Protein AF-A0A844G3A0-F1 (afdb_monomer_lite)

Organism: NCBI:txid2606640

pLDDT: mean 71.19, std 20.36, range [30.69, 90.88]

Secondary structure (DSSP, 8-state):
-HHHHHHHHHHHHHHHHT-HHHHHHHHHHHHHHHHHHHHH------HHIIIIIHHHHHHHHTT-HHHH--TTS-HHHHHHHHHHHHTT--HHHHHHHHHHHHHHHHHHHHHHHHTTTS-HHHHHHHHHHHHH-HHHHHHHHTT-THHHHHHHHHHHHHHHHHHHHHHHHHHHHHHHHHHGGG----------TTSGGGTTTS--S---------------

Structure (mmCIF, N/CA/C/O backbone):
data_AF-A0A844G3A0-F1
#
_entry.id   AF-A0A844G3A0-F1
#
loop_
_atom_site.group_PDB
_atom_site.id
_atom_site.type_symbol
_atom_site.label_atom_id
_atom_site.label_alt_id
_atom_site.label_comp_id
_atom_site.label_asym_id
_atom_site.label_entity_id
_atom_site.label_seq_id
_atom_site.pdbx_PDB_ins_code
_atom_site.Cartn_x
_atom_site.Cartn_y
_atom_site.Cartn_z
_atom_site.occupancy
_atom_site.B_iso_or_equiv
_atom_site.auth_seq_id
_atom_site.auth_comp_id
_atom_site.auth_asym_id
_atom_site.auth_atom_id
_atom_site.pdbx_PDB_model_num
ATOM 1 N N . MET A 1 1 ? -31.230 -31.579 17.661 1.00 54.97 1 MET A N 1
ATOM 2 C CA . MET A 1 1 ? -30.034 -31.018 18.338 1.00 54.97 1 MET A CA 1
ATOM 3 C C . MET A 1 1 ? -29.394 -29.875 17.541 1.00 54.97 1 MET A C 1
ATOM 5 O O . MET A 1 1 ? -28.554 -29.159 18.074 1.00 54.97 1 MET A O 1
ATOM 9 N N . ASP A 1 2 ? -29.857 -29.621 16.319 1.00 57.28 2 ASP A N 1
ATOM 10 C CA . ASP A 1 2 ? -29.262 -28.670 15.372 1.00 57.28 2 ASP A CA 1
ATOM 11 C C . ASP A 1 2 ? -29.475 -27.196 15.742 1.00 57.28 2 ASP A C 1
ATOM 13 O O . ASP A 1 2 ? -28.588 -26.369 15.553 1.00 57.28 2 ASP A O 1
ATOM 17 N N . ILE A 1 3 ? -30.600 -26.862 16.381 1.00 58.69 3 ILE A N 1
ATOM 18 C CA . ILE A 1 3 ? -30.915 -25.485 16.812 1.00 58.69 3 ILE A CA 1
ATOM 19 C C . ILE A 1 3 ? -29.996 -25.030 17.964 1.00 58.69 3 ILE A C 1
ATOM 21 O O . ILE A 1 3 ? -29.606 -23.864 18.046 1.00 58.69 3 ILE A O 1
ATOM 25 N N . LEU A 1 4 ? -29.608 -25.960 18.843 1.00 52.28 4 LEU A N 1
ATOM 26 C CA . LEU A 1 4 ? -28.677 -25.696 19.944 1.00 52.28 4 LEU A CA 1
ATOM 27 C C . LEU A 1 4 ? -27.242 -25.537 19.432 1.00 52.28 4 LEU A C 1
ATOM 29 O O . LEU A 1 4 ? -26.544 -24.631 19.882 1.00 52.28 4 LEU A O 1
ATOM 33 N N . MET A 1 5 ? -26.833 -26.348 18.451 1.00 51.56 5 MET A N 1
ATOM 34 C CA . MET A 1 5 ? -25.534 -26.208 17.781 1.00 51.56 5 MET A CA 1
ATOM 35 C C . MET A 1 5 ? -25.429 -24.890 16.999 1.00 51.56 5 MET A C 1
ATOM 37 O O . MET A 1 5 ? -24.402 -24.218 17.092 1.00 51.56 5 MET A O 1
ATOM 41 N N . ALA A 1 6 ? -26.499 -24.457 16.323 1.00 56.47 6 ALA A N 1
ATOM 42 C CA . ALA A 1 6 ? -26.545 -23.163 15.638 1.00 56.47 6 ALA A CA 1
ATOM 43 C C . ALA A 1 6 ? -26.383 -21.980 16.614 1.00 56.47 6 ALA A C 1
ATOM 45 O O . ALA A 1 6 ? -25.527 -21.121 16.400 1.00 56.47 6 ALA A O 1
ATOM 46 N N . LYS A 1 7 ? -27.105 -21.971 17.748 1.00 54.00 7 LYS A N 1
ATOM 47 C CA . LYS A 1 7 ? -26.961 -20.919 18.779 1.00 54.00 7 LYS A CA 1
ATOM 48 C C . LYS A 1 7 ? -25.592 -20.914 19.468 1.00 54.00 7 LYS A C 1
ATOM 50 O O . LYS A 1 7 ? -25.076 -19.846 19.818 1.00 54.00 7 LYS A O 1
ATOM 55 N N . PHE A 1 8 ? -24.992 -22.086 19.682 1.00 53.78 8 PHE A N 1
ATOM 56 C CA . PHE A 1 8 ? -23.645 -22.186 20.257 1.00 53.78 8 PHE A CA 1
ATOM 57 C C . PHE A 1 8 ? -22.564 -21.725 19.265 1.00 53.78 8 PHE A C 1
ATOM 59 O O . PHE A 1 8 ? -21.569 -21.116 19.666 1.00 53.78 8 PHE A O 1
ATOM 66 N N . GLY A 1 9 ? -22.777 -21.970 17.968 1.00 58.12 9 GLY A N 1
ATOM 67 C CA . GLY A 1 9 ? -21.965 -21.435 16.876 1.00 58.12 9 GLY A CA 1
ATOM 68 C C . GLY A 1 9 ? -22.047 -19.911 16.779 1.00 58.12 9 GLY A C 1
ATOM 69 O O . GLY A 1 9 ? -21.010 -19.251 16.735 1.00 58.12 9 GLY A O 1
ATOM 70 N N . GLU A 1 10 ? -23.251 -19.338 16.843 1.00 57.91 10 GLU A N 1
ATOM 71 C CA . GLU A 1 10 ? -23.452 -17.883 16.803 1.00 57.91 10 GLU A CA 1
ATOM 72 C C . GLU A 1 10 ? -22.808 -17.167 17.994 1.00 57.91 10 GLU A C 1
ATOM 74 O O . GLU A 1 10 ? -22.097 -16.181 17.817 1.00 57.91 10 GLU A O 1
ATOM 79 N N . THR A 1 11 ? -22.970 -17.681 19.214 1.00 60.44 11 THR A N 1
ATOM 80 C CA . THR A 1 11 ? -22.377 -17.048 20.408 1.00 60.44 11 THR A CA 1
ATOM 81 C C . THR A 1 11 ? -20.849 -17.114 20.424 1.00 60.44 11 THR A C 1
ATOM 83 O O . THR A 1 11 ? -20.199 -16.162 20.869 1.00 60.44 11 THR A O 1
ATOM 86 N N . LYS A 1 12 ? -20.248 -18.190 19.895 1.00 60.81 12 LYS A 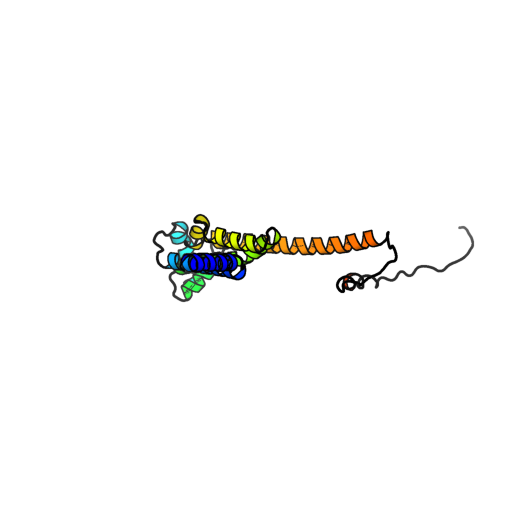N 1
ATOM 87 C CA . LYS A 1 12 ? -18.793 -18.256 19.685 1.00 60.81 12 LYS A CA 1
ATOM 88 C C . LYS A 1 12 ? -18.334 -17.323 18.564 1.00 60.81 12 LYS A C 1
ATOM 90 O O . LYS A 1 12 ? -17.334 -16.634 18.757 1.00 60.81 12 LYS A O 1
ATOM 95 N N . MET A 1 13 ? -19.058 -17.248 17.444 1.00 59.66 13 MET A N 1
ATOM 96 C CA . MET A 1 13 ? -18.732 -16.337 16.340 1.00 59.66 13 MET A CA 1
ATOM 97 C C . MET A 1 13 ? -18.797 -14.869 16.763 1.00 59.66 13 MET A C 1
ATOM 99 O O . MET A 1 13 ? -17.864 -14.120 16.486 1.00 59.66 13 MET A O 1
ATOM 103 N N . ILE A 1 14 ? -19.829 -14.459 17.502 1.00 64.62 14 ILE A N 1
ATOM 104 C CA . ILE A 1 14 ? -19.968 -13.076 17.980 1.00 64.62 14 ILE A CA 1
ATOM 105 C C . ILE A 1 14 ? -18.792 -12.701 18.894 1.00 64.62 14 ILE A C 1
ATOM 107 O O . ILE A 1 14 ? -18.195 -11.639 18.724 1.00 64.62 14 ILE A O 1
ATOM 111 N N . ARG A 1 15 ? -18.373 -13.603 19.796 1.00 62.38 15 ARG A N 1
ATOM 112 C CA . ARG A 1 15 ? -17.159 -13.401 20.612 1.00 62.38 15 ARG A CA 1
ATOM 113 C C . ARG A 1 15 ? -15.880 -13.363 19.773 1.00 62.38 15 ARG A C 1
ATOM 115 O O . ARG A 1 15 ? -14.943 -12.651 20.126 1.00 62.38 15 ARG A O 1
ATOM 122 N N . TYR A 1 16 ? -15.832 -14.099 18.664 1.00 62.88 16 TYR A N 1
ATOM 123 C CA . TYR A 1 16 ? -14.687 -14.120 17.755 1.00 62.88 16 TYR A CA 1
ATOM 124 C C . TYR A 1 16 ? -14.516 -12.776 17.030 1.00 62.88 16 TYR A C 1
ATOM 126 O O . TYR A 1 16 ? -13.415 -12.225 17.017 1.00 62.88 16 TYR A O 1
ATOM 134 N N . PHE A 1 17 ? -15.614 -12.184 16.548 1.00 63.44 17 PHE A N 1
ATOM 135 C CA . PHE A 1 17 ? -15.640 -10.826 15.983 1.00 63.44 17 PHE A CA 1
ATOM 136 C C . PHE A 1 17 ? -15.434 -9.718 17.029 1.00 63.44 17 PHE A C 1
ATOM 138 O O . PHE A 1 17 ? -15.148 -8.573 16.683 1.00 63.44 17 PHE A O 1
ATOM 145 N N . GLN A 1 18 ? -15.520 -10.052 18.317 1.00 72.00 18 GLN A N 1
ATOM 146 C CA . GLN A 1 18 ? -15.209 -9.142 19.419 1.00 72.00 18 GLN A CA 1
ATOM 147 C C . GLN A 1 18 ? -13.699 -9.037 19.699 1.00 72.00 18 GLN A C 1
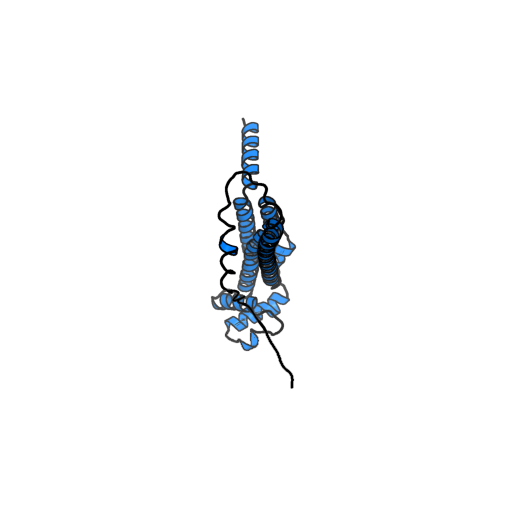ATOM 149 O O . GLN A 1 18 ? -13.239 -8.094 20.349 1.00 72.00 18 GLN A O 1
ATOM 154 N N . ASN A 1 19 ? -12.897 -9.974 19.181 1.00 79.81 19 ASN A N 1
ATOM 155 C CA . ASN A 1 19 ? -11.449 -9.942 19.325 1.00 79.81 19 ASN A CA 1
ATOM 156 C C . ASN A 1 19 ? -10.809 -8.992 18.307 1.00 79.81 19 ASN A C 1
ATOM 158 O O . ASN A 1 19 ? -10.657 -9.319 17.131 1.00 79.81 19 ASN A O 1
ATOM 162 N N . ARG A 1 20 ? -10.302 -7.850 18.791 1.00 81.81 20 ARG A N 1
ATOM 163 C CA . ARG A 1 20 ? -9.627 -6.830 17.962 1.00 81.81 20 ARG A CA 1
ATOM 164 C C . ARG A 1 20 ? -8.537 -7.391 17.041 1.00 81.81 20 ARG A C 1
ATOM 166 O O . ARG A 1 20 ? -8.405 -6.947 15.909 1.00 81.81 20 ARG A O 1
ATOM 173 N N . ARG A 1 21 ? -7.767 -8.380 17.517 1.00 82.50 21 ARG A N 1
ATOM 174 C CA . ARG A 1 21 ? -6.657 -8.987 16.760 1.00 82.50 21 ARG A CA 1
ATOM 175 C C . ARG A 1 21 ? -7.153 -9.791 15.561 1.00 82.50 21 ARG A C 1
ATOM 177 O O . ARG A 1 21 ? -6.524 -9.748 14.514 1.00 82.50 21 ARG A O 1
ATOM 184 N N . VAL A 1 22 ? -8.280 -10.487 15.714 1.00 84.25 22 VAL A N 1
ATOM 185 C CA . VAL A 1 22 ? -8.889 -11.269 14.634 1.00 84.25 22 VAL A CA 1
ATOM 186 C C . VAL A 1 22 ? -9.438 -10.328 13.571 1.00 84.25 22 VAL A C 1
ATOM 188 O O . VAL A 1 22 ? -9.139 -10.506 12.400 1.00 84.25 22 VAL A O 1
ATOM 191 N N . VAL A 1 23 ? -10.175 -9.291 13.976 1.00 85.94 23 VAL A N 1
ATOM 192 C CA . VAL A 1 23 ? -10.759 -8.315 13.042 1.00 85.94 23 VAL A CA 1
ATOM 193 C C . VAL A 1 23 ? -9.673 -7.592 12.236 1.00 85.94 23 VAL A C 1
ATOM 195 O O . VAL A 1 23 ? -9.788 -7.465 11.020 1.00 85.94 23 VAL A O 1
ATOM 198 N N . LEU A 1 24 ? -8.574 -7.195 12.887 1.00 86.19 24 LEU A N 1
ATOM 199 C CA . LEU A 1 24 ? -7.393 -6.647 12.210 1.00 86.19 24 LEU A CA 1
ATOM 200 C C . LEU A 1 24 ? -6.743 -7.653 11.253 1.00 86.19 24 LEU A C 1
ATOM 202 O O . LEU A 1 24 ? -6.393 -7.286 10.134 1.00 86.19 24 LEU A O 1
ATOM 206 N N . GLY A 1 25 ? -6.606 -8.915 11.671 1.00 86.62 25 GLY A N 1
ATOM 207 C CA . GLY A 1 25 ? -6.079 -9.982 10.821 1.00 86.62 25 GLY A CA 1
ATOM 208 C C . GLY A 1 25 ? -6.938 -10.212 9.577 1.00 86.62 25 GLY A C 1
ATOM 209 O O . GLY A 1 25 ? -6.404 -10.347 8.481 1.00 86.62 25 GLY A O 1
ATOM 210 N N . VAL A 1 26 ? -8.265 -10.170 9.724 1.00 87.81 26 VAL A N 1
ATOM 211 C CA . VAL A 1 26 ? -9.215 -10.260 8.607 1.00 87.81 26 VAL A CA 1
ATOM 212 C C . VAL A 1 26 ? -9.071 -9.059 7.672 1.00 87.81 26 VAL A C 1
ATOM 214 O O . VAL A 1 26 ? -8.971 -9.256 6.466 1.00 87.81 26 VAL A O 1
ATOM 217 N N . ALA A 1 27 ? -8.984 -7.829 8.193 1.00 88.19 27 ALA A N 1
ATOM 218 C CA . ALA A 1 27 ? -8.760 -6.639 7.364 1.00 88.19 27 ALA A CA 1
ATOM 219 C C . ALA A 1 27 ? -7.461 -6.750 6.546 1.00 88.19 27 ALA A C 1
ATOM 221 O O . ALA A 1 27 ? -7.445 -6.454 5.353 1.00 88.19 27 ALA A O 1
ATOM 222 N N . PHE A 1 28 ? -6.385 -7.229 7.171 1.00 89.88 28 PHE A N 1
ATOM 223 C CA . PHE A 1 28 ? -5.103 -7.445 6.508 1.00 89.88 28 PHE A CA 1
ATOM 224 C C . PHE A 1 28 ? -5.185 -8.538 5.432 1.00 89.88 28 PHE A C 1
ATOM 226 O O . PHE A 1 28 ? -4.708 -8.338 4.316 1.00 89.88 28 PHE A O 1
ATOM 233 N N . ALA A 1 29 ? -5.845 -9.660 5.732 1.00 90.50 29 ALA A N 1
ATOM 234 C CA . ALA A 1 29 ? -6.058 -10.747 4.780 1.00 90.50 29 ALA A CA 1
ATOM 235 C C . ALA A 1 29 ? -6.886 -10.294 3.568 1.00 90.50 29 ALA A C 1
ATOM 237 O O . ALA A 1 29 ? -6.501 -10.568 2.434 1.00 90.50 29 ALA A O 1
ATOM 238 N N . ILE A 1 30 ? -7.972 -9.542 3.786 1.00 89.88 30 ILE A N 1
ATOM 239 C CA . ILE A 1 30 ? -8.778 -8.961 2.701 1.00 89.88 30 ILE A CA 1
ATOM 240 C C . ILE A 1 30 ? -7.921 -8.009 1.861 1.00 89.88 30 ILE A C 1
ATOM 242 O O . ILE A 1 30 ? -7.990 -8.060 0.637 1.00 89.88 30 ILE A O 1
ATOM 246 N N . GLY A 1 31 ? -7.084 -7.182 2.494 1.00 87.06 31 GLY A N 1
ATOM 247 C CA . GLY A 1 31 ? -6.171 -6.279 1.793 1.00 87.06 31 GLY A CA 1
ATOM 248 C C . GLY A 1 31 ? -5.182 -7.022 0.892 1.00 87.06 31 GLY A C 1
ATOM 249 O O . GLY A 1 31 ? -5.027 -6.656 -0.271 1.00 87.06 31 GLY A O 1
ATOM 250 N N . ILE A 1 32 ? -4.571 -8.102 1.389 1.00 89.81 32 ILE A N 1
ATOM 251 C CA . ILE A 1 32 ? -3.671 -8.955 0.596 1.00 89.81 32 ILE A CA 1
ATOM 252 C C . ILE A 1 32 ? -4.414 -9.593 -0.572 1.00 89.81 32 ILE A C 1
ATOM 254 O O . ILE A 1 32 ? -3.939 -9.519 -1.702 1.00 89.81 32 ILE A O 1
ATOM 258 N N . VAL A 1 33 ? -5.572 -10.206 -0.314 1.00 90.88 33 VAL A N 1
ATOM 259 C CA . VAL A 1 33 ? -6.367 -10.865 -1.358 1.00 90.88 33 VAL A CA 1
ATOM 260 C C . VAL A 1 33 ? -6.792 -9.854 -2.418 1.00 90.88 33 VAL A C 1
ATOM 262 O O . VAL A 1 33 ? -6.676 -10.142 -3.605 1.00 90.88 33 VAL A O 1
ATOM 265 N N . ALA A 1 34 ? -7.211 -8.652 -2.017 1.00 86.31 34 ALA A N 1
ATOM 266 C CA . ALA A 1 34 ? -7.551 -7.582 -2.944 1.00 86.31 34 ALA A CA 1
ATOM 267 C C . ALA A 1 34 ? -6.348 -7.213 -3.821 1.00 86.31 34 ALA A C 1
ATOM 269 O O . ALA A 1 34 ? -6.453 -7.279 -5.041 1.00 86.31 34 ALA A O 1
ATOM 270 N N . VAL A 1 35 ? -5.190 -6.900 -3.230 1.00 86.88 35 VAL A N 1
ATOM 271 C CA . VAL A 1 35 ? -3.975 -6.562 -3.994 1.00 86.88 35 VAL A CA 1
ATOM 272 C C . VAL A 1 35 ? -3.578 -7.702 -4.934 1.00 86.88 35 VAL A C 1
ATOM 274 O O . VAL A 1 35 ? -3.280 -7.455 -6.099 1.00 86.88 35 VAL A O 1
ATOM 277 N N . PHE A 1 36 ? -3.632 -8.949 -4.469 1.00 88.00 36 PHE A N 1
ATOM 278 C CA . PHE A 1 36 ? -3.315 -10.121 -5.280 1.00 88.00 36 PHE A CA 1
ATOM 279 C C . PHE A 1 36 ? -4.262 -10.274 -6.478 1.00 88.00 36 PHE A C 1
ATOM 281 O O . PH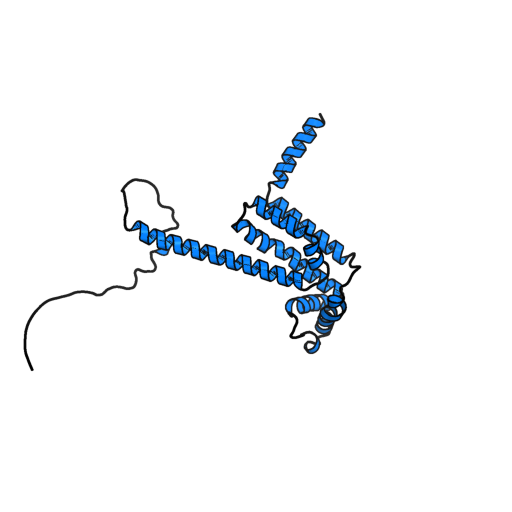E A 1 36 ? -3.805 -10.458 -7.605 1.00 88.00 36 PHE A O 1
ATOM 288 N N . LEU A 1 37 ? -5.572 -10.115 -6.269 1.00 86.56 37 LEU A N 1
ATOM 289 C CA . LEU A 1 37 ? -6.556 -10.114 -7.354 1.00 86.56 37 LEU A CA 1
ATOM 290 C C . LEU A 1 37 ? -6.305 -8.971 -8.347 1.00 86.56 37 LEU A C 1
ATOM 292 O O . LEU A 1 37 ? -6.402 -9.189 -9.551 1.00 86.56 37 LEU A O 1
ATOM 296 N N . PHE A 1 38 ? -5.926 -7.780 -7.877 1.00 83.31 38 PHE A N 1
ATOM 297 C CA . PHE A 1 38 ? -5.574 -6.656 -8.753 1.00 83.31 38 PHE A CA 1
ATOM 298 C C . PHE A 1 38 ? -4.298 -6.892 -9.560 1.00 83.31 38 PHE A C 1
ATOM 300 O O . PHE A 1 38 ? -4.200 -6.419 -10.689 1.00 83.31 38 PHE A O 1
ATOM 307 N N . VAL A 1 39 ? -3.327 -7.624 -9.015 1.00 83.06 39 VAL A N 1
ATOM 308 C CA . VAL A 1 39 ? -2.123 -8.019 -9.756 1.00 83.06 39 VAL A CA 1
ATOM 309 C C . VAL A 1 39 ? -2.464 -9.030 -10.855 1.00 83.06 39 VAL A C 1
ATOM 311 O O . VAL A 1 39 ? -1.937 -8.908 -11.958 1.00 83.06 39 VAL A O 1
ATOM 314 N N . LEU A 1 40 ? -3.360 -9.988 -10.588 1.00 83.19 40 LEU A N 1
ATOM 315 C CA . LEU A 1 40 ? -3.753 -11.019 -11.558 1.00 83.19 40 LEU A CA 1
ATOM 316 C C . LEU A 1 40 ? -4.715 -10.514 -12.645 1.00 83.19 40 LEU A C 1
ATOM 318 O O . LEU A 1 40 ? -4.570 -10.873 -13.809 1.00 83.19 40 LEU A O 1
ATOM 322 N N . PHE A 1 41 ? -5.695 -9.687 -12.277 1.00 79.69 41 PHE A N 1
ATOM 323 C CA . PHE A 1 41 ? -6.789 -9.253 -13.154 1.00 79.69 41 PHE A CA 1
ATOM 324 C C . PHE A 1 41 ? -6.661 -7.787 -13.595 1.00 79.69 41 PHE A C 1
ATOM 326 O O . PHE A 1 41 ? -7.673 -7.108 -13.774 1.00 79.69 41 PHE A O 1
ATOM 333 N N . ASN A 1 42 ? -5.439 -7.267 -13.757 1.00 67.00 42 ASN A N 1
ATOM 334 C CA . ASN A 1 42 ? -5.187 -5.857 -14.086 1.00 67.00 42 ASN A CA 1
ATOM 335 C C . ASN A 1 42 ? -5.601 -5.491 -15.533 1.00 67.00 42 ASN A C 1
ATOM 337 O O . ASN A 1 42 ? -4.768 -5.263 -16.405 1.00 67.00 42 ASN A O 1
ATOM 341 N N . TYR A 1 43 ? -6.909 -5.459 -15.801 1.00 59.00 43 TYR A N 1
ATOM 342 C CA . TYR A 1 43 ? -7.489 -5.264 -17.136 1.00 59.00 43 TYR A CA 1
ATOM 343 C C . TYR A 1 43 ? -7.676 -3.792 -17.533 1.00 59.00 43 TYR A C 1
ATOM 345 O O . TYR A 1 43 ? -7.933 -3.503 -18.698 1.00 59.00 43 TYR A O 1
ATOM 353 N N . SER A 1 44 ? -7.556 -2.847 -16.594 1.00 61.53 44 SER A N 1
ATOM 354 C CA . SER A 1 44 ? -7.802 -1.422 -16.850 1.00 61.53 44 SER A CA 1
ATOM 355 C C . SER A 1 44 ? -6.675 -0.563 -16.291 1.00 61.53 44 SER A C 1
ATOM 357 O O . SER A 1 44 ? -6.755 -0.045 -15.174 1.00 61.53 44 SER A O 1
ATOM 359 N N . VAL A 1 45 ? -5.639 -0.370 -17.103 1.00 70.25 45 VAL A N 1
ATOM 360 C CA . VAL A 1 45 ? -4.529 0.525 -16.776 1.00 70.25 45 VAL A CA 1
ATOM 361 C C . VAL A 1 45 ? -4.938 1.969 -17.042 1.00 70.25 45 VAL A C 1
ATOM 363 O O . VAL A 1 45 ? -5.410 2.318 -18.123 1.00 70.25 45 VAL A O 1
ATOM 366 N N . TYR A 1 46 ? -4.739 2.829 -16.049 1.00 78.88 46 TYR A N 1
ATOM 367 C CA . TYR A 1 46 ? -4.943 4.261 -16.216 1.00 78.88 46 TYR A CA 1
ATOM 368 C C . TYR A 1 46 ? -3.907 4.870 -17.153 1.00 78.88 46 TYR A C 1
ATOM 370 O O . TYR A 1 46 ? -2.722 4.542 -17.078 1.00 78.88 46 TYR A O 1
ATOM 378 N N . ARG A 1 47 ? -4.347 5.833 -17.970 1.00 80.19 47 ARG A N 1
ATOM 379 C CA . ARG A 1 47 ? -3.480 6.562 -18.903 1.00 80.19 47 ARG A CA 1
ATOM 380 C C . ARG A 1 47 ? -2.251 7.150 -18.207 1.00 80.19 47 ARG A C 1
ATOM 382 O O . ARG A 1 47 ? -1.153 6.997 -18.722 1.00 80.19 47 ARG A O 1
ATOM 389 N N . ASP A 1 48 ? -2.417 7.742 -17.026 1.00 81.25 48 ASP A N 1
ATOM 390 C CA . ASP A 1 48 ? -1.314 8.375 -16.285 1.00 81.25 48 ASP A CA 1
ATOM 391 C C . ASP A 1 48 ? -0.275 7.354 -15.796 1.00 81.25 48 ASP A C 1
ATOM 393 O O . ASP A 1 48 ? 0.930 7.609 -15.812 1.00 81.25 48 ASP A O 1
ATOM 397 N N . VAL A 1 49 ? -0.739 6.160 -15.422 1.00 82.25 49 VAL A N 1
ATOM 398 C CA . VAL A 1 49 ? 0.114 5.066 -14.945 1.00 82.25 49 VAL A CA 1
ATOM 399 C C . VAL A 1 49 ? 0.900 4.463 -16.105 1.00 82.25 49 VAL A C 1
ATOM 401 O O . VAL A 1 49 ? 2.108 4.278 -15.979 1.00 82.25 49 VAL A O 1
ATOM 404 N N . ALA A 1 50 ? 0.242 4.221 -17.242 1.00 81.94 50 ALA A N 1
ATOM 405 C CA . ALA A 1 50 ? 0.882 3.680 -18.439 1.00 81.94 50 ALA A CA 1
ATOM 406 C C . ALA A 1 50 ? 1.865 4.667 -19.090 1.00 81.94 50 ALA A C 1
ATOM 408 O O . ALA A 1 50 ? 2.985 4.279 -19.412 1.00 81.94 50 ALA A O 1
ATOM 409 N N . ASN A 1 51 ? 1.470 5.933 -19.272 1.00 83.19 51 ASN A N 1
ATOM 410 C CA . ASN A 1 51 ? 2.283 6.909 -20.008 1.00 83.19 51 ASN A CA 1
ATOM 411 C C . ASN A 1 51 ? 3.370 7.572 -19.169 1.00 83.19 51 ASN A C 1
ATOM 413 O O . ASN A 1 51 ? 4.380 7.983 -19.729 1.00 83.19 51 ASN A O 1
ATOM 417 N N . CYS A 1 52 ? 3.152 7.756 -17.866 1.00 84.50 52 CYS A N 1
ATOM 418 C CA . CYS A 1 52 ? 4.069 8.532 -17.039 1.00 84.50 52 CYS A CA 1
ATOM 419 C C . CYS A 1 52 ? 4.792 7.634 -16.039 1.00 84.50 52 CYS A C 1
ATOM 421 O O . CYS A 1 52 ? 5.999 7.440 -16.139 1.00 84.50 52 CYS A O 1
ATOM 423 N N . TYR A 1 53 ? 4.068 7.015 -15.107 1.00 85.50 53 TYR A N 1
ATOM 424 C CA . TYR A 1 53 ? 4.715 6.334 -13.979 1.00 85.50 53 TYR A CA 1
ATOM 425 C C . TYR A 1 53 ? 5.480 5.077 -14.399 1.00 85.50 53 TYR A C 1
ATOM 427 O O . TYR A 1 53 ? 6.593 4.854 -13.924 1.00 85.50 53 TYR A O 1
ATOM 435 N N . ALA A 1 54 ? 4.919 4.278 -15.311 1.00 85.25 54 ALA A N 1
ATOM 436 C CA . ALA A 1 54 ? 5.574 3.075 -15.820 1.00 85.25 54 ALA A CA 1
ATOM 437 C C . ALA A 1 54 ? 6.821 3.405 -16.651 1.00 85.25 54 ALA A C 1
ATOM 439 O O . ALA A 1 54 ? 7.808 2.674 -16.582 1.00 85.25 54 ALA A O 1
ATOM 440 N N . VAL A 1 55 ? 6.798 4.521 -17.387 1.00 86.94 55 VAL A N 1
ATOM 441 C CA . VAL A 1 55 ? 7.955 5.011 -18.147 1.00 86.94 55 VAL A CA 1
ATOM 442 C C . VAL A 1 55 ? 9.062 5.452 -17.193 1.00 86.94 55 VAL A C 1
ATOM 444 O O . VAL A 1 55 ? 10.187 4.991 -17.332 1.00 86.94 55 VAL A O 1
ATOM 447 N N . LEU A 1 56 ? 8.743 6.236 -16.160 1.00 86.75 56 LEU A N 1
ATOM 448 C CA . LEU A 1 56 ? 9.728 6.674 -15.162 1.00 86.75 56 LEU A CA 1
ATOM 449 C C . LEU A 1 56 ? 10.365 5.492 -14.416 1.00 86.75 56 LEU A C 1
ATOM 451 O O . LEU A 1 56 ? 11.577 5.466 -14.218 1.00 86.75 56 LEU A O 1
ATOM 455 N N . ALA A 1 57 ? 9.566 4.488 -14.042 1.00 86.62 57 ALA A N 1
ATOM 456 C CA . ALA A 1 57 ? 10.075 3.269 -13.416 1.00 86.62 57 ALA A CA 1
ATOM 457 C C . ALA A 1 57 ? 10.990 2.470 -14.365 1.00 86.62 57 ALA A C 1
ATOM 459 O O . ALA A 1 57 ? 11.983 1.891 -13.923 1.00 86.62 57 ALA A O 1
ATOM 460 N N . ARG A 1 58 ? 10.691 2.464 -15.670 1.00 87.75 58 ARG A N 1
ATOM 461 C CA . ARG A 1 58 ? 11.523 1.820 -16.694 1.00 87.75 58 ARG A CA 1
ATOM 462 C C . ARG A 1 58 ? 12.842 2.558 -16.919 1.00 87.75 58 ARG A C 1
ATOM 464 O O . ARG A 1 58 ? 13.878 1.907 -16.962 1.00 87.75 58 ARG A O 1
ATOM 471 N N . GLU A 1 59 ? 12.812 3.884 -17.023 1.00 87.62 59 GLU A N 1
ATOM 472 C CA . GLU A 1 59 ? 14.017 4.718 -17.153 1.00 87.62 59 GLU A CA 1
ATOM 473 C C . GLU A 1 59 ? 14.922 4.581 -15.922 1.00 87.62 59 GLU A C 1
ATOM 475 O O . GLU A 1 59 ? 16.142 4.490 -16.052 1.00 87.62 59 GLU A O 1
ATOM 480 N N . PHE A 1 60 ? 14.326 4.474 -14.728 1.00 88.69 60 PHE A N 1
ATOM 481 C CA . PHE A 1 60 ? 15.070 4.193 -13.502 1.00 88.69 60 PHE A CA 1
ATOM 482 C C . PHE A 1 60 ? 15.755 2.821 -13.557 1.00 88.69 60 PHE A C 1
ATOM 484 O O . PHE A 1 60 ? 16.939 2.715 -13.245 1.00 88.69 60 PHE A O 1
ATOM 491 N N . ALA A 1 61 ? 15.040 1.780 -13.995 1.00 88.06 61 ALA A N 1
ATOM 492 C CA . ALA A 1 61 ? 15.605 0.439 -14.155 1.00 88.06 61 ALA A CA 1
ATOM 493 C C . ALA A 1 61 ? 16.695 0.375 -15.243 1.00 88.06 61 ALA A C 1
ATOM 495 O O . ALA A 1 61 ? 17.621 -0.424 -15.134 1.00 88.06 61 ALA A O 1
ATOM 496 N N . ALA A 1 62 ? 16.616 1.235 -16.262 1.00 87.44 62 ALA A N 1
ATOM 497 C CA . ALA A 1 62 ? 17.633 1.384 -17.302 1.00 87.44 62 ALA A CA 1
ATOM 498 C C . ALA A 1 62 ? 18.870 2.191 -16.849 1.00 87.44 62 ALA A C 1
ATOM 500 O O . ALA A 1 62 ? 19.825 2.321 -17.611 1.00 87.44 62 ALA A O 1
ATOM 501 N N . GLY A 1 63 ? 18.867 2.747 -15.630 1.00 85.69 63 GLY A N 1
ATOM 502 C CA . GLY A 1 63 ? 19.955 3.576 -15.101 1.00 85.69 63 GLY A CA 1
ATOM 503 C C . GLY A 1 63 ? 19.980 5.012 -15.639 1.00 85.69 63 GLY A C 1
ATOM 504 O O . GLY A 1 63 ? 20.917 5.758 -15.355 1.00 85.69 63 GLY A O 1
ATOM 505 N N . ASN A 1 64 ? 18.955 5.434 -16.387 1.00 86.94 64 ASN A N 1
ATOM 506 C CA . ASN A 1 64 ? 18.834 6.791 -16.912 1.00 86.94 64 ASN A CA 1
ATOM 507 C C . ASN A 1 64 ? 18.143 7.714 -15.895 1.00 86.94 64 ASN A C 1
ATOM 509 O O . ASN A 1 64 ? 16.966 8.067 -16.012 1.00 86.94 64 ASN A O 1
ATOM 513 N N . TYR A 1 65 ? 18.890 8.125 -14.870 1.00 84.19 65 TYR A N 1
ATOM 514 C CA . TYR A 1 65 ? 18.348 8.937 -13.775 1.00 84.19 65 TYR A CA 1
ATOM 515 C C . TYR A 1 65 ? 17.853 10.322 -14.217 1.00 84.19 65 TYR A C 1
ATOM 517 O O . TYR A 1 65 ? 16.935 10.861 -13.603 1.00 84.19 65 TYR A O 1
ATOM 525 N N . ALA A 1 66 ? 18.405 10.885 -15.296 1.00 81.00 66 ALA A N 1
ATOM 526 C CA . ALA A 1 66 ? 17.980 12.183 -15.821 1.00 81.00 66 ALA A CA 1
ATOM 527 C C . ALA A 1 66 ? 16.541 12.150 -16.366 1.00 81.00 66 ALA A C 1
ATOM 529 O O . ALA A 1 66 ? 15.800 13.116 -16.198 1.00 81.00 66 ALA A O 1
ATOM 530 N N . GLY A 1 67 ? 16.135 11.031 -16.978 1.00 78.44 67 GLY A N 1
ATOM 531 C CA . GLY A 1 67 ? 14.764 10.813 -17.451 1.00 78.44 67 GLY A CA 1
ATOM 532 C C . GLY A 1 67 ? 13.820 10.258 -16.381 1.00 78.44 67 GLY A C 1
ATOM 533 O O . GLY A 1 67 ? 12.611 10.455 -16.468 1.00 78.44 67 GLY A O 1
ATOM 534 N N . ALA A 1 68 ? 14.354 9.586 -15.357 1.00 79.06 68 ALA A N 1
ATOM 535 C CA . ALA A 1 68 ? 13.566 8.937 -14.308 1.00 79.06 68 ALA A CA 1
ATOM 536 C C . ALA A 1 68 ? 12.989 9.902 -13.255 1.00 79.06 68 ALA A C 1
ATOM 538 O O . ALA A 1 68 ? 11.976 9.596 -12.617 1.00 79.06 68 ALA A O 1
ATOM 539 N N . PHE A 1 69 ? 13.627 11.058 -13.045 1.00 83.69 69 PHE A N 1
ATOM 540 C CA . PHE A 1 69 ? 13.225 12.035 -12.034 1.00 83.69 69 PHE A CA 1
ATOM 541 C C . PHE A 1 69 ? 12.536 13.245 -12.661 1.00 83.69 69 PHE A C 1
ATOM 543 O O . PHE A 1 69 ? 13.176 14.210 -13.071 1.00 83.69 69 PHE A O 1
ATOM 550 N N . HIS A 1 70 ? 11.204 13.219 -12.684 1.00 81.56 70 HIS A N 1
ATOM 551 C CA . HIS A 1 70 ? 10.411 14.366 -13.114 1.00 81.56 70 HIS A CA 1
ATOM 552 C C . HIS A 1 70 ? 10.111 15.304 -11.925 1.00 81.56 70 HIS A C 1
ATOM 554 O O . HIS A 1 70 ? 9.579 14.835 -10.916 1.00 81.56 70 HIS A O 1
ATOM 560 N N . PRO A 1 71 ? 10.367 16.625 -12.015 1.00 79.81 71 PRO A N 1
ATOM 561 C CA . PRO A 1 71 ? 10.265 17.551 -10.876 1.00 79.81 71 PRO A CA 1
ATOM 562 C C . PRO A 1 71 ? 8.841 17.731 -10.327 1.00 79.81 71 PRO A C 1
ATOM 564 O O . PRO A 1 71 ? 8.667 18.148 -9.185 1.00 79.81 71 PRO A O 1
ATOM 567 N N . SER A 1 72 ? 7.812 17.417 -11.116 1.00 79.62 72 SER A N 1
ATOM 568 C CA . SER A 1 72 ? 6.411 17.522 -10.685 1.00 79.62 72 SER A CA 1
ATOM 569 C C . SER A 1 72 ? 5.869 16.269 -9.990 1.00 79.62 72 SER A C 1
ATOM 571 O O . SER A 1 72 ? 4.714 16.272 -9.565 1.00 79.62 72 SER A O 1
ATOM 573 N N . LEU A 1 73 ? 6.649 15.184 -9.916 1.00 81.00 73 LEU A N 1
ATOM 574 C CA . LEU A 1 73 ? 6.191 13.900 -9.391 1.00 81.00 73 LEU A CA 1
ATOM 575 C C . LEU A 1 73 ? 7.028 13.464 -8.189 1.00 81.00 73 LEU A C 1
ATOM 577 O O . LEU A 1 73 ? 8.251 13.598 -8.205 1.00 81.00 73 LEU A O 1
ATOM 581 N N . PRO A 1 74 ? 6.395 12.917 -7.136 1.00 82.50 74 PRO A N 1
ATOM 582 C CA . PRO A 1 74 ? 7.127 12.468 -5.967 1.00 82.50 74 PRO A CA 1
ATOM 583 C C . PRO A 1 74 ? 7.971 11.233 -6.331 1.00 82.50 74 PRO A C 1
ATOM 585 O O . PRO A 1 74 ? 7.417 10.206 -6.737 1.00 82.50 74 PRO A O 1
ATOM 588 N N . PRO A 1 75 ? 9.303 11.299 -6.156 1.00 84.38 75 PRO A N 1
ATOM 589 C CA . PRO A 1 75 ? 10.220 10.292 -6.688 1.00 84.38 75 PRO A CA 1
ATOM 590 C C . PRO A 1 75 ? 10.135 8.950 -5.956 1.00 84.38 75 PRO A C 1
ATOM 592 O O . PRO A 1 75 ? 10.489 7.922 -6.510 1.00 84.38 75 PRO A O 1
ATOM 595 N N . LEU A 1 76 ? 9.657 8.934 -4.710 1.00 86.88 76 LEU A N 1
ATOM 596 C CA . LEU A 1 76 ? 9.709 7.751 -3.848 1.00 86.88 76 LEU A CA 1
ATOM 597 C C . LEU A 1 76 ? 8.957 6.546 -4.435 1.00 86.88 76 LEU A C 1
ATOM 599 O O . LEU A 1 76 ? 9.446 5.422 -4.381 1.00 86.88 76 LEU A O 1
ATOM 603 N N . ASN A 1 77 ? 7.777 6.764 -5.018 1.00 86.75 77 ASN A N 1
ATOM 604 C CA . ASN A 1 77 ? 6.999 5.664 -5.592 1.00 86.75 77 ASN A CA 1
ATOM 605 C C . ASN A 1 77 ? 7.620 5.130 -6.885 1.00 86.75 77 ASN A C 1
ATOM 607 O O . ASN A 1 77 ? 7.618 3.921 -7.110 1.00 86.75 77 ASN A O 1
ATOM 611 N N . THR A 1 78 ? 8.141 6.020 -7.733 1.00 85.81 78 THR A N 1
ATOM 612 C CA . THR A 1 78 ? 8.733 5.641 -9.020 1.00 85.81 78 THR A CA 1
ATOM 613 C C . THR A 1 78 ? 10.089 4.970 -8.839 1.00 85.81 78 THR A C 1
ATOM 615 O O . THR A 1 78 ? 10.377 4.023 -9.564 1.00 85.81 78 THR A O 1
ATOM 618 N N . THR A 1 79 ? 10.886 5.365 -7.841 1.00 88.88 79 THR A N 1
ATOM 619 C CA . THR A 1 79 ? 12.159 4.699 -7.523 1.00 88.88 79 THR A CA 1
ATOM 620 C C . THR A 1 79 ? 11.954 3.322 -6.910 1.00 88.88 79 THR A C 1
ATOM 622 O O . THR A 1 79 ? 12.623 2.383 -7.324 1.00 88.88 79 THR A O 1
ATOM 625 N N . LEU A 1 80 ? 11.005 3.154 -5.979 1.00 88.44 80 LEU A N 1
ATOM 626 C CA . LEU A 1 80 ? 10.675 1.831 -5.436 1.00 88.44 80 LEU A CA 1
ATOM 627 C C . LEU A 1 80 ? 10.166 0.893 -6.535 1.00 88.44 80 LEU A C 1
ATOM 629 O O . LEU A 1 80 ? 10.609 -0.249 -6.626 1.00 88.44 80 LEU A O 1
ATOM 633 N N . ALA A 1 81 ? 9.285 1.382 -7.410 1.00 87.31 81 ALA A N 1
ATOM 634 C CA . ALA A 1 81 ? 8.824 0.599 -8.550 1.00 87.31 81 ALA A CA 1
ATOM 635 C C . ALA A 1 81 ? 9.959 0.302 -9.544 1.00 87.31 81 ALA A C 1
ATOM 637 O O . ALA A 1 81 ? 10.038 -0.807 -10.062 1.00 87.31 81 ALA A O 1
ATOM 638 N N . GLY A 1 82 ? 10.861 1.258 -9.772 1.00 86.44 82 GLY A N 1
ATOM 639 C CA . GLY A 1 82 ? 12.044 1.086 -10.609 1.00 86.44 82 GLY A CA 1
ATOM 640 C C . GLY A 1 82 ? 13.043 0.070 -10.046 1.00 86.44 82 GLY A C 1
ATOM 641 O O . GLY A 1 82 ? 13.599 -0.709 -10.810 1.00 86.44 82 GLY A O 1
ATOM 642 N N . LEU A 1 83 ? 13.221 0.003 -8.722 1.00 89.25 83 LEU A N 1
ATOM 643 C CA . LEU A 1 83 ? 14.026 -1.031 -8.055 1.00 89.25 83 LEU A CA 1
ATOM 644 C C . LEU A 1 83 ? 13.427 -2.428 -8.257 1.00 89.25 83 LEU A C 1
ATOM 646 O O . LEU A 1 83 ? 14.146 -3.374 -8.570 1.00 89.25 83 LEU A O 1
ATOM 650 N N . LEU A 1 84 ? 12.103 -2.560 -8.125 1.00 88.50 84 LEU A N 1
ATOM 651 C CA . LEU A 1 84 ? 11.405 -3.816 -8.419 1.00 88.50 84 LEU A CA 1
ATOM 652 C C . LEU A 1 84 ? 11.492 -4.173 -9.911 1.00 88.50 84 LEU A C 1
ATOM 654 O O . LEU A 1 84 ? 11.617 -5.346 -10.257 1.00 88.50 84 LEU A O 1
ATOM 658 N N . ALA A 1 85 ? 11.454 -3.174 -10.793 1.00 89.12 85 ALA A N 1
ATOM 659 C CA . ALA A 1 85 ? 11.622 -3.381 -12.224 1.00 89.12 85 ALA A CA 1
ATOM 660 C C . ALA A 1 85 ? 13.055 -3.801 -12.590 1.00 89.12 85 ALA A C 1
ATOM 662 O O . ALA A 1 85 ? 13.237 -4.676 -13.434 1.00 89.12 85 ALA A O 1
ATOM 663 N N . ALA A 1 86 ? 14.069 -3.267 -11.902 1.00 87.31 86 ALA A N 1
ATOM 664 C CA . ALA A 1 86 ? 15.458 -3.708 -12.027 1.00 87.31 86 ALA A CA 1
ATOM 665 C C . ALA A 1 86 ? 15.653 -5.167 -11.568 1.00 87.31 86 ALA A C 1
ATOM 667 O O . ALA A 1 86 ? 16.510 -5.869 -12.097 1.00 87.31 86 ALA A O 1
ATOM 668 N N . ALA A 1 87 ? 14.814 -5.654 -10.647 1.00 87.69 87 ALA A N 1
ATOM 669 C CA . ALA A 1 87 ? 14.762 -7.063 -10.251 1.00 87.69 87 ALA A CA 1
ATOM 670 C C . ALA A 1 87 ? 14.053 -7.9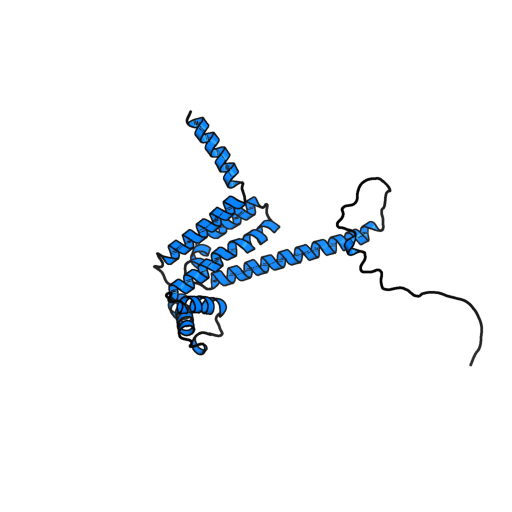79 -11.279 1.00 87.69 87 ALA A C 1
ATOM 672 O O . ALA A 1 87 ? 13.899 -9.172 -11.028 1.00 87.69 87 ALA A O 1
ATOM 673 N N . GLY A 1 88 ? 13.620 -7.446 -12.430 1.00 85.25 88 GLY A N 1
ATOM 674 C CA . GLY A 1 88 ? 13.027 -8.211 -13.534 1.00 85.25 88 GLY A CA 1
ATOM 675 C C . GLY A 1 88 ? 11.495 -8.241 -13.558 1.00 85.25 88 GLY A C 1
ATOM 676 O O . GLY A 1 88 ? 10.910 -8.939 -14.385 1.00 85.25 88 GLY A O 1
ATOM 677 N N . ILE A 1 89 ? 10.821 -7.490 -12.682 1.00 86.88 89 ILE A N 1
ATOM 678 C CA . ILE A 1 89 ? 9.355 -7.373 -12.686 1.00 86.88 89 ILE A CA 1
ATOM 679 C C . ILE A 1 89 ? 8.926 -6.350 -13.747 1.00 86.88 89 ILE A C 1
ATOM 681 O O . ILE A 1 89 ? 9.602 -5.348 -13.977 1.00 86.88 89 ILE A O 1
ATOM 685 N N . THR A 1 90 ? 7.775 -6.553 -14.396 1.00 87.81 90 THR A N 1
ATOM 686 C CA . THR A 1 90 ? 7.264 -5.535 -15.327 1.00 87.81 90 THR A CA 1
ATOM 687 C C . THR A 1 90 ? 6.989 -4.215 -14.578 1.00 87.81 90 THR A C 1
ATOM 689 O O . THR A 1 90 ? 6.457 -4.248 -13.463 1.00 87.81 90 THR A O 1
ATOM 6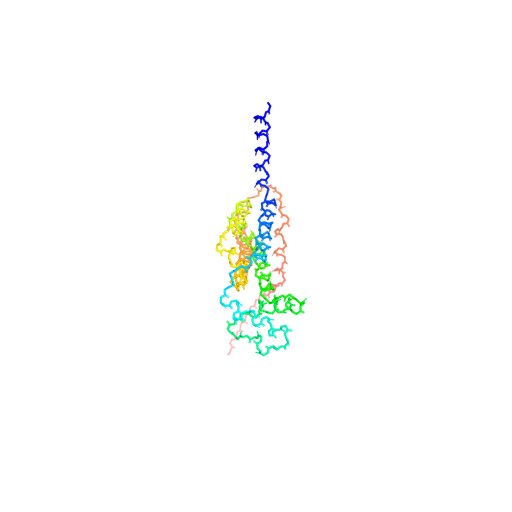92 N N . PRO A 1 91 ? 7.297 -3.036 -15.157 1.00 84.19 91 PRO A N 1
ATOM 693 C CA . PRO A 1 91 ? 7.140 -1.753 -14.460 1.00 84.19 91 PRO A CA 1
ATOM 694 C C . PRO A 1 91 ? 5.714 -1.500 -13.948 1.00 84.19 91 PRO A C 1
ATOM 696 O O . PRO A 1 91 ? 5.517 -0.941 -12.871 1.00 84.19 91 PRO A O 1
ATOM 699 N N . LEU A 1 92 ? 4.709 -1.964 -14.696 1.00 85.44 92 LEU A N 1
ATOM 700 C CA . LEU A 1 92 ? 3.298 -1.853 -14.331 1.00 85.44 92 LEU A CA 1
ATOM 701 C C . LEU A 1 92 ? 2.948 -2.701 -13.099 1.00 85.44 92 LEU A C 1
ATOM 703 O O . LEU A 1 92 ? 2.297 -2.221 -12.166 1.00 85.44 92 LEU A O 1
ATOM 707 N N . THR A 1 93 ? 3.393 -3.959 -13.074 1.00 86.62 93 THR A N 1
ATOM 708 C CA . THR A 1 93 ? 3.194 -4.838 -11.918 1.00 86.62 93 THR A CA 1
ATOM 709 C C . THR A 1 93 ? 3.965 -4.317 -10.707 1.00 86.62 93 THR A C 1
ATOM 711 O O . THR A 1 93 ? 3.415 -4.291 -9.609 1.00 86.62 93 THR A O 1
ATOM 714 N N . ALA A 1 94 ? 5.190 -3.822 -10.901 1.00 87.56 94 ALA A N 1
ATOM 715 C CA . ALA A 1 94 ? 5.993 -3.220 -9.841 1.00 87.56 94 ALA A CA 1
ATOM 716 C C . ALA A 1 94 ? 5.288 -2.013 -9.193 1.00 87.56 94 ALA A C 1
ATOM 718 O O . ALA A 1 94 ? 5.180 -1.949 -7.971 1.00 87.56 94 ALA A O 1
ATOM 719 N N . LEU A 1 95 ? 4.723 -1.100 -9.992 1.00 87.88 95 LEU A N 1
ATOM 720 C CA . LEU A 1 95 ? 3.931 0.034 -9.492 1.00 87.88 95 LEU A CA 1
ATOM 721 C C . LEU A 1 95 ? 2.692 -0.408 -8.711 1.00 87.88 95 LEU A C 1
ATOM 723 O O . LEU A 1 95 ? 2.362 0.173 -7.675 1.00 87.88 95 LEU A O 1
ATOM 727 N N . THR A 1 96 ? 2.011 -1.443 -9.200 1.00 88.75 96 THR A N 1
ATOM 728 C CA . THR A 1 96 ? 0.820 -1.997 -8.547 1.00 88.75 96 THR A CA 1
ATOM 729 C C . THR A 1 96 ? 1.176 -2.614 -7.196 1.00 88.75 96 THR A C 1
ATOM 731 O O . THR A 1 96 ? 0.497 -2.355 -6.207 1.00 88.75 96 THR A O 1
ATOM 734 N N . LEU A 1 97 ? 2.285 -3.355 -7.121 1.00 88.94 97 LEU A N 1
ATOM 735 C CA . LEU A 1 97 ? 2.788 -3.929 -5.873 1.00 88.94 97 LEU A CA 1
ATOM 736 C C . LEU A 1 97 ? 3.192 -2.851 -4.869 1.00 88.94 97 LEU A C 1
ATOM 738 O O . LEU A 1 97 ? 2.833 -2.952 -3.700 1.00 88.94 97 LEU A O 1
ATOM 742 N N . VAL A 1 98 ? 3.888 -1.801 -5.314 1.00 90.44 98 VAL A N 1
ATOM 743 C CA . VAL A 1 98 ? 4.276 -0.683 -4.442 1.00 90.44 98 VAL A CA 1
ATOM 744 C C . VAL A 1 98 ? 3.037 0.043 -3.907 1.00 90.44 98 VAL A C 1
ATOM 746 O O . VAL A 1 98 ? 2.927 0.266 -2.703 1.00 90.44 98 VAL A O 1
ATOM 749 N N . SER A 1 99 ? 2.063 0.357 -4.767 1.00 88.56 99 SER A N 1
ATOM 750 C CA . SER A 1 99 ? 0.809 1.000 -4.346 1.00 88.56 99 SER A CA 1
ATOM 751 C C . SER A 1 99 ? 0.001 0.119 -3.384 1.00 88.56 99 SER A C 1
ATOM 753 O O . SER A 1 99 ? -0.464 0.598 -2.345 1.00 88.56 99 SER A O 1
ATOM 755 N N . GLY A 1 100 ? -0.086 -1.184 -3.665 1.00 87.19 100 GLY A N 1
ATOM 756 C CA . GLY A 1 100 ? -0.725 -2.170 -2.798 1.00 87.19 100 GLY A CA 1
ATOM 757 C C . GLY A 1 100 ? -0.024 -2.324 -1.445 1.00 87.19 100 GLY A C 1
ATOM 758 O O . GLY A 1 100 ? -0.690 -2.398 -0.412 1.00 87.19 100 GLY A O 1
ATOM 759 N N . ALA A 1 101 ? 1.310 -2.289 -1.419 1.00 90.38 101 ALA A N 1
ATOM 760 C CA . ALA A 1 101 ? 2.086 -2.326 -0.183 1.00 90.38 101 ALA A CA 1
ATOM 761 C C . ALA A 1 101 ? 1.780 -1.111 0.703 1.00 90.38 101 ALA A C 1
ATOM 763 O O . ALA A 1 101 ? 1.508 -1.280 1.892 1.00 90.38 101 ALA A O 1
ATOM 764 N N . PHE A 1 102 ? 1.736 0.101 0.134 1.00 90.00 102 PHE A N 1
ATOM 765 C CA . PHE A 1 102 ? 1.345 1.306 0.876 1.00 90.00 102 PHE A CA 1
ATOM 766 C C . PHE A 1 102 ? -0.105 1.257 1.369 1.00 90.00 102 PHE A C 1
ATOM 768 O O . PHE A 1 102 ? -0.386 1.687 2.489 1.00 90.00 102 PHE A O 1
ATOM 775 N N . PHE A 1 103 ? -1.024 0.698 0.582 1.00 88.12 103 PHE A N 1
ATOM 776 C CA . PHE A 1 103 ? -2.411 0.493 1.001 1.00 88.12 103 PHE A CA 1
ATOM 777 C C . PHE A 1 103 ? -2.509 -0.422 2.233 1.00 88.12 103 PHE A C 1
ATOM 779 O O . PHE A 1 103 ? -3.148 -0.060 3.221 1.00 88.12 103 PHE A O 1
ATOM 786 N N . ILE A 1 104 ? -1.805 -1.557 2.225 1.00 89.31 104 ILE A N 1
ATOM 787 C CA . ILE A 1 104 ? -1.762 -2.488 3.362 1.00 89.31 104 ILE A CA 1
ATOM 788 C C . ILE A 1 104 ? -1.074 -1.838 4.573 1.00 89.31 104 ILE A C 1
ATOM 790 O O . ILE A 1 104 ? -1.581 -1.913 5.694 1.00 89.31 104 ILE A O 1
ATOM 794 N N . LEU A 1 105 ? 0.046 -1.144 4.354 1.00 89.19 105 LEU A N 1
ATOM 795 C CA . LEU A 1 105 ? 0.774 -0.423 5.400 1.00 89.19 105 LEU A CA 1
ATOM 796 C C . LEU A 1 105 ? -0.073 0.672 6.052 1.00 89.19 105 LEU A C 1
ATOM 798 O O . LEU A 1 105 ? 0.105 0.921 7.239 1.00 89.19 105 LEU A O 1
ATOM 802 N N . THR A 1 106 ? -1.019 1.282 5.328 1.00 88.94 106 THR A N 1
ATOM 803 C CA . THR A 1 106 ? -1.917 2.329 5.855 1.00 88.94 106 THR A CA 1
ATOM 804 C C . THR A 1 106 ? -2.846 1.815 6.955 1.00 88.94 106 THR A C 1
ATOM 806 O O . THR A 1 106 ? -3.236 2.591 7.828 1.00 88.94 106 THR A O 1
ATOM 809 N N . ILE A 1 107 ? -3.140 0.511 6.997 1.00 88.69 107 ILE A N 1
ATOM 810 C CA . ILE A 1 107 ? -3.983 -0.098 8.040 1.00 88.69 107 ILE A CA 1
ATOM 811 C C . ILE A 1 107 ? -3.390 0.145 9.439 1.00 88.69 107 ILE A C 1
ATOM 813 O O . ILE A 1 107 ? -4.131 0.407 10.387 1.00 88.69 107 ILE A O 1
ATOM 817 N N . PHE A 1 108 ? -2.060 0.112 9.571 1.00 88.19 108 PHE A N 1
ATOM 818 C CA . PHE A 1 108 ? -1.370 0.263 10.852 1.00 88.19 108 PHE A CA 1
ATOM 819 C C . PHE A 1 108 ? -1.484 1.675 11.466 1.00 88.19 108 PHE A C 1
ATOM 821 O O . PHE A 1 108 ? -2.028 1.790 12.571 1.00 88.19 108 PHE A O 1
ATOM 828 N N . PRO A 1 109 ? -1.042 2.763 10.797 1.00 87.56 109 PRO A N 1
ATOM 829 C CA . PRO A 1 109 ? -1.199 4.114 11.325 1.00 87.56 109 PRO A CA 1
ATOM 830 C C . PRO A 1 109 ? -2.678 4.505 11.444 1.00 87.56 109 PRO A C 1
ATOM 832 O O . PRO A 1 109 ? -3.035 5.232 12.370 1.00 87.56 109 PRO A O 1
ATOM 835 N N . LEU A 1 110 ? -3.556 3.979 10.579 1.00 87.75 110 LEU A N 1
ATOM 836 C CA . LEU A 1 110 ? -4.996 4.213 10.676 1.00 87.75 110 LEU A CA 1
ATOM 837 C C . LEU A 1 110 ? -5.581 3.626 11.965 1.00 87.75 110 LEU A C 1
ATOM 839 O O . LEU A 1 110 ? -6.313 4.319 12.670 1.00 87.75 110 LEU A O 1
ATOM 843 N N . TYR A 1 111 ? -5.232 2.382 12.309 1.00 86.81 111 TYR A N 1
ATOM 844 C CA . TYR A 1 111 ? -5.678 1.763 13.558 1.00 86.81 111 TYR A CA 1
ATOM 845 C C . TYR A 1 111 ? -5.188 2.549 14.781 1.00 86.81 111 TYR A C 1
ATOM 847 O O . TYR A 1 111 ? -5.976 2.841 15.682 1.00 86.81 111 TYR A O 1
ATOM 855 N N . GLY A 1 112 ? -3.909 2.944 14.790 1.00 83.81 112 GLY A N 1
ATOM 856 C CA . GLY A 1 112 ? -3.333 3.749 15.869 1.00 83.81 112 GLY A CA 1
ATOM 857 C C . GLY A 1 112 ? -4.031 5.103 16.038 1.00 83.81 112 GLY A C 1
ATOM 858 O O . GLY A 1 112 ? -4.297 5.527 17.162 1.00 83.81 112 GLY A O 1
ATOM 859 N N . PHE A 1 113 ? -4.387 5.753 14.927 1.00 86.50 113 PHE A N 1
ATOM 860 C CA . PHE A 1 113 ? -5.126 7.013 14.933 1.00 86.50 113 PHE A CA 1
ATOM 861 C C . PHE A 1 113 ? -6.570 6.835 15.436 1.00 86.50 113 PHE A C 1
ATOM 863 O O . PHE A 1 113 ? -7.011 7.573 16.318 1.00 86.50 113 PHE A O 1
ATOM 870 N N . LEU A 1 114 ? -7.301 5.824 14.952 1.00 85.75 114 LEU A N 1
ATOM 871 C CA . LEU A 1 114 ? -8.686 5.556 15.370 1.00 85.75 114 LEU A CA 1
ATOM 872 C C . LEU A 1 114 ? -8.787 5.131 16.838 1.00 85.75 114 LEU A C 1
ATOM 874 O O . LEU A 1 114 ? -9.724 5.540 17.526 1.00 85.75 114 LEU A O 1
ATOM 878 N N . GLN A 1 115 ? -7.818 4.362 17.344 1.00 84.88 115 GLN A N 1
ATOM 879 C CA . GLN A 1 115 ? -7.778 3.938 18.747 1.00 84.88 115 GLN A CA 1
ATOM 880 C C . GLN A 1 115 ? -7.703 5.132 19.715 1.00 84.88 115 GLN A C 1
ATOM 882 O O . GLN A 1 115 ? -8.010 4.993 20.900 1.00 84.88 115 GLN A O 1
ATOM 887 N N . ARG A 1 116 ? -7.316 6.321 19.233 1.00 80.25 116 ARG A N 1
ATOM 888 C CA . ARG A 1 116 ? -7.273 7.525 20.060 1.00 80.25 116 ARG A CA 1
ATOM 889 C C . ARG A 1 116 ? -8.651 8.123 20.345 1.00 80.25 116 ARG A C 1
ATOM 891 O O . ARG A 1 116 ? -8.825 8.716 21.407 1.00 80.25 116 ARG A O 1
ATOM 898 N N . PHE A 1 117 ? -9.598 7.978 19.421 1.00 83.25 117 PHE A N 1
ATOM 899 C CA . PHE A 1 117 ? -10.929 8.590 19.514 1.00 83.25 117 PHE A CA 1
ATOM 900 C C . PHE A 1 117 ? -12.040 7.578 19.798 1.00 83.25 117 PHE A C 1
ATOM 902 O O . PHE A 1 117 ? -13.059 7.940 20.380 1.00 83.25 117 PHE A O 1
ATOM 909 N N . LEU A 1 118 ? -11.856 6.319 19.396 1.00 85.50 118 LEU A N 1
ATOM 910 C CA . LEU A 1 118 ? -12.862 5.268 19.511 1.00 85.50 118 LEU A CA 1
ATOM 911 C C . LEU A 1 118 ? -12.389 4.120 20.405 1.00 85.50 118 LEU A C 1
ATOM 913 O O . LEU A 1 118 ? -11.200 3.935 20.666 1.00 85.50 118 LEU A O 1
ATOM 917 N N . SER A 1 119 ? -13.344 3.295 20.840 1.00 84.75 119 SER A N 1
ATOM 918 C CA . SER A 1 119 ? -13.038 2.026 21.494 1.00 84.75 119 SER A CA 1
ATOM 919 C C . SER A 1 119 ? -12.210 1.125 20.556 1.00 84.75 119 SER A C 1
ATOM 921 O O . SER A 1 119 ? -12.378 1.173 19.334 1.00 84.75 119 SER A O 1
ATOM 923 N N . PRO A 1 120 ? -11.325 0.263 21.088 1.00 82.38 120 PRO A N 1
ATOM 924 C CA . PRO A 1 120 ? -10.409 -0.542 20.270 1.00 82.38 120 PRO A CA 1
ATOM 925 C C . PRO A 1 120 ? -11.129 -1.499 19.307 1.00 82.38 120 PRO A C 1
ATOM 927 O O . PRO A 1 120 ? -10.577 -1.872 18.275 1.00 82.38 120 PRO A O 1
ATOM 930 N N . LEU A 1 121 ? -12.363 -1.893 19.631 1.00 82.56 121 LEU A N 1
ATOM 931 C CA . LEU A 1 121 ? -13.200 -2.718 18.765 1.00 82.56 121 LEU A CA 1
ATOM 932 C C . LEU A 1 121 ? -13.761 -1.897 17.598 1.00 82.56 121 LEU A C 1
ATOM 934 O O . LEU A 1 121 ? -13.658 -2.324 16.452 1.00 82.56 121 LEU A O 1
ATOM 938 N N . ALA A 1 122 ? -14.285 -0.698 17.867 1.00 83.50 122 ALA A N 1
ATOM 939 C CA . ALA A 1 122 ? -14.764 0.204 16.822 1.00 83.50 122 ALA A CA 1
ATOM 940 C C . ALA A 1 122 ? -13.624 0.663 15.893 1.00 83.50 122 ALA A C 1
ATOM 942 O O . ALA A 1 122 ? -13.817 0.752 14.683 1.00 83.50 122 ALA A O 1
ATOM 943 N N . ALA A 1 123 ? -12.417 0.865 16.434 1.00 86.38 123 ALA A N 1
ATOM 944 C CA . ALA A 1 123 ? -11.225 1.164 15.642 1.00 86.38 123 ALA A CA 1
ATOM 945 C C . ALA A 1 123 ? -10.877 0.033 14.655 1.00 86.38 123 ALA A C 1
ATOM 947 O O . ALA A 1 123 ? -10.597 0.301 13.489 1.00 86.38 123 ALA A O 1
ATOM 948 N N . ALA A 1 124 ? -10.953 -1.230 15.094 1.00 86.00 124 ALA A N 1
ATOM 949 C CA . ALA A 1 124 ? -10.696 -2.383 14.229 1.00 86.00 124 ALA A CA 1
ATOM 950 C C . ALA A 1 124 ? -11.732 -2.504 13.096 1.00 86.00 124 ALA A C 1
ATOM 952 O O . ALA A 1 124 ? -11.365 -2.765 11.951 1.00 86.00 124 ALA A O 1
ATOM 953 N N . TRP A 1 125 ? -13.011 -2.245 13.383 1.00 87.19 125 TRP A N 1
ATOM 954 C CA . TRP A 1 125 ? -14.054 -2.195 12.352 1.00 87.19 125 TRP A CA 1
ATOM 955 C C . TRP A 1 125 ? -13.857 -1.040 11.364 1.00 87.19 125 TRP A C 1
ATOM 957 O O . TRP A 1 125 ? -14.093 -1.219 10.172 1.00 87.19 125 TRP A O 1
ATOM 967 N N . GLY A 1 126 ? -13.350 0.110 11.817 1.00 86.44 126 GLY A N 1
ATOM 968 C CA . GLY A 1 126 ? -12.969 1.210 10.928 1.00 86.44 126 GLY A CA 1
ATOM 969 C C . GLY A 1 126 ? -11.889 0.813 9.913 1.00 86.44 126 GLY A C 1
ATOM 970 O O . GLY A 1 126 ? -11.975 1.190 8.745 1.00 86.44 126 GLY A O 1
ATOM 971 N N . CYS A 1 127 ? -10.921 -0.016 10.316 1.00 88.56 127 CYS A N 1
ATOM 972 C CA . CYS A 1 127 ? -9.920 -0.570 9.401 1.00 88.56 127 CYS A CA 1
ATOM 973 C C . CYS A 1 127 ? -10.532 -1.530 8.371 1.00 88.56 127 CYS A C 1
ATOM 975 O O . CYS A 1 127 ? -10.161 -1.474 7.202 1.00 88.56 127 CYS A O 1
ATOM 977 N N . VAL A 1 128 ? -11.486 -2.378 8.775 1.00 88.25 128 VAL A N 1
ATOM 978 C CA . VAL A 1 128 ? -12.214 -3.250 7.834 1.00 88.25 128 VAL A CA 1
ATOM 979 C C . VAL A 1 128 ? -12.967 -2.403 6.811 1.00 88.25 128 VAL A C 1
ATOM 981 O O . VAL A 1 128 ? -12.811 -2.624 5.614 1.00 88.25 128 VAL A O 1
ATOM 984 N N . LEU A 1 129 ? -13.705 -1.385 7.269 1.00 88.88 129 LEU A N 1
ATOM 985 C CA . LEU A 1 129 ? -14.447 -0.473 6.395 1.00 88.88 129 LEU A CA 1
ATOM 986 C C . LEU A 1 129 ? -13.533 0.232 5.388 1.00 88.88 129 LEU A C 1
ATOM 988 O O . LEU A 1 129 ? -13.877 0.311 4.209 1.00 88.88 129 LEU A O 1
ATOM 992 N N . TYR A 1 130 ? -12.357 0.685 5.831 1.00 89.12 130 TYR A N 1
ATOM 993 C CA . TYR A 1 130 ? -11.341 1.270 4.956 1.00 89.12 130 TYR A CA 1
ATOM 994 C C . TYR A 1 130 ? -10.894 0.296 3.861 1.00 89.12 130 TYR A C 1
ATOM 996 O O . TYR A 1 130 ? -10.866 0.669 2.689 1.00 89.12 130 TYR A O 1
ATOM 1004 N N . VAL A 1 131 ? -10.593 -0.956 4.224 1.00 88.50 131 VAL A N 1
ATOM 1005 C CA . VAL A 1 131 ? -10.132 -1.969 3.265 1.00 88.50 131 VAL A CA 1
ATOM 1006 C C . VAL A 1 131 ? -11.237 -2.373 2.293 1.00 88.50 131 VAL A C 1
ATOM 1008 O O . VAL A 1 131 ? -10.948 -2.635 1.134 1.00 88.50 131 VAL A O 1
ATOM 1011 N N . THR A 1 132 ? -12.498 -2.388 2.727 1.00 87.25 132 THR A N 1
ATOM 1012 C CA . THR A 1 132 ? -13.647 -2.730 1.871 1.00 87.25 132 THR A CA 1
ATOM 1013 C C . THR A 1 132 ? -14.156 -1.567 1.018 1.00 87.25 132 THR A C 1
ATOM 1015 O O . THR A 1 132 ? -15.014 -1.765 0.159 1.00 87.25 132 THR A O 1
ATOM 1018 N N . ALA A 1 133 ? -13.663 -0.345 1.236 1.00 87.56 133 ALA A N 1
ATOM 1019 C CA . ALA A 1 133 ? -14.145 0.823 0.516 1.00 87.56 133 ALA A CA 1
ATOM 1020 C C . ALA A 1 133 ? -13.709 0.760 -0.965 1.00 87.56 133 ALA A C 1
ATOM 1022 O O . ALA A 1 133 ? -12.512 0.844 -1.258 1.00 87.56 133 ALA A O 1
ATOM 1023 N N . PRO A 1 134 ? -14.648 0.704 -1.932 1.00 82.31 134 PRO A N 1
ATOM 1024 C CA . PRO A 1 134 ? -14.332 0.428 -3.338 1.00 82.31 134 PRO A CA 1
ATOM 1025 C C . PRO A 1 134 ? -13.428 1.494 -3.963 1.00 82.31 134 PRO A C 1
ATOM 1027 O O . PRO A 1 134 ? -12.587 1.202 -4.811 1.00 82.31 134 PRO A O 1
ATOM 1030 N N . LYS A 1 135 ? -13.558 2.745 -3.511 1.00 84.56 135 LYS A N 1
ATOM 1031 C CA . LYS A 1 135 ? -12.721 3.853 -3.981 1.00 84.56 135 LYS A CA 1
ATOM 1032 C C . LYS A 1 135 ? -11.272 3.729 -3.508 1.00 84.56 135 LYS A C 1
ATOM 1034 O O . LYS A 1 135 ? -10.365 4.068 -4.258 1.00 84.56 135 LYS A O 1
ATOM 1039 N N . VAL A 1 136 ? -11.059 3.224 -2.295 1.00 84.06 136 VAL A N 1
ATOM 1040 C CA . VAL A 1 136 ? -9.721 3.049 -1.720 1.00 84.06 136 VAL A CA 1
ATOM 1041 C C . VAL A 1 136 ? -9.040 1.825 -2.325 1.00 84.06 136 VAL A C 1
ATOM 1043 O O . VAL A 1 136 ? -7.888 1.918 -2.744 1.00 84.06 136 VAL A O 1
ATOM 1046 N N . ILE A 1 137 ? -9.784 0.724 -2.475 1.00 85.19 137 ILE A N 1
ATOM 1047 C CA . ILE A 1 137 ? -9.336 -0.479 -3.189 1.00 85.19 137 ILE A CA 1
ATOM 1048 C C . ILE A 1 137 ? -8.850 -0.114 -4.598 1.00 85.19 137 ILE A C 1
ATOM 1050 O O . ILE A 1 137 ? -7.774 -0.537 -5.015 1.00 85.19 137 ILE A O 1
ATOM 1054 N N . ARG A 1 138 ? -9.607 0.731 -5.314 1.00 83.69 138 ARG A N 1
ATOM 1055 C CA . ARG A 1 138 ? -9.228 1.215 -6.648 1.00 83.69 138 ARG A CA 1
ATOM 1056 C C . ARG A 1 138 ? -7.876 1.925 -6.639 1.00 83.69 138 ARG A C 1
ATOM 1058 O O . ARG A 1 138 ? -7.062 1.649 -7.507 1.00 83.69 138 ARG A O 1
ATOM 1065 N N . PHE A 1 139 ? -7.613 2.803 -5.672 1.00 81.56 139 PHE A N 1
ATOM 1066 C CA . PHE A 1 139 ? -6.326 3.502 -5.598 1.00 81.56 139 PHE A CA 1
ATOM 1067 C C . PHE A 1 139 ? -5.157 2.555 -5.309 1.00 81.56 139 PHE A C 1
ATOM 1069 O O . PHE A 1 139 ? -4.104 2.697 -5.933 1.00 81.56 139 PHE A O 1
ATOM 1076 N N . GLY A 1 140 ? -5.351 1.572 -4.423 1.00 77.88 140 GLY A N 1
ATOM 1077 C CA . GLY A 1 140 ? -4.335 0.562 -4.104 1.00 77.88 140 GLY A CA 1
ATOM 1078 C C . GLY A 1 140 ? -4.041 -0.395 -5.263 1.00 77.88 140 GLY A C 1
ATOM 1079 O O . GLY A 1 140 ? -2.901 -0.811 -5.441 1.00 77.88 140 GLY A O 1
ATOM 1080 N N . GLY A 1 141 ? -5.057 -0.721 -6.066 1.00 77.19 141 GLY A N 1
ATOM 1081 C CA . GLY A 1 141 ? -4.972 -1.727 -7.125 1.00 77.19 141 GLY A CA 1
ATOM 1082 C C . GLY A 1 141 ? -4.515 -1.227 -8.498 1.00 77.19 141 GLY A C 1
ATOM 1083 O O . GLY A 1 141 ? -4.121 -2.035 -9.332 1.00 77.19 141 GLY A O 1
ATOM 1084 N N . THR A 1 142 ? -4.552 0.082 -8.765 1.00 79.19 142 THR A N 1
ATOM 1085 C CA . THR A 1 142 ? -4.250 0.623 -10.107 1.00 79.19 142 THR A CA 1
ATOM 1086 C C . THR A 1 142 ? -2.874 1.278 -10.223 1.00 79.19 142 THR A C 1
ATOM 1088 O O . THR A 1 142 ? -2.615 1.951 -11.215 1.00 79.19 142 THR A O 1
ATOM 1091 N N . GLY A 1 143 ? -1.997 1.148 -9.221 1.00 75.38 143 GLY A N 1
ATOM 1092 C CA . GLY A 1 143 ? -0.644 1.722 -9.277 1.00 75.38 143 GLY A CA 1
ATOM 1093 C C . GLY A 1 143 ? -0.599 3.258 -9.214 1.00 75.38 143 GLY A C 1
ATOM 1094 O O . GLY A 1 143 ? 0.377 3.866 -9.647 1.00 75.38 143 GLY A O 1
ATOM 1095 N N . LEU A 1 144 ? -1.651 3.903 -8.693 1.00 82.69 144 LEU A N 1
ATOM 1096 C CA . LEU A 1 144 ? -1.703 5.360 -8.519 1.00 82.69 144 LEU A CA 1
ATOM 1097 C C . LEU A 1 144 ? -0.845 5.808 -7.325 1.00 82.69 144 LEU A C 1
ATOM 1099 O O . LEU A 1 144 ? -0.732 5.095 -6.322 1.00 82.69 144 LEU A O 1
ATOM 1103 N N . LEU A 1 145 ? -0.295 7.027 -7.395 1.00 81.81 145 LEU A N 1
ATOM 1104 C CA . LEU A 1 145 ? 0.481 7.625 -6.294 1.00 81.81 145 LEU A CA 1
ATOM 1105 C C . LEU A 1 145 ? -0.379 8.074 -5.108 1.00 81.81 145 LEU A C 1
ATOM 1107 O O . LEU A 1 145 ? 0.145 8.293 -4.014 1.00 81.81 145 LEU A O 1
ATOM 1111 N N . GLU A 1 146 ? -1.696 8.155 -5.293 1.00 82.81 146 GLU A N 1
ATOM 1112 C CA . GLU A 1 146 ? -2.635 8.538 -4.238 1.00 82.81 146 GLU A CA 1
ATOM 1113 C C . GLU A 1 146 ? -2.579 7.593 -3.026 1.00 82.81 146 GLU A C 1
ATOM 1115 O O . GLU A 1 146 ? -2.754 8.042 -1.895 1.00 82.81 146 GLU A O 1
ATOM 1120 N N . SER A 1 147 ? -2.260 6.306 -3.211 1.00 82.50 147 SER A N 1
ATOM 1121 C CA . SER A 1 147 ? -2.112 5.353 -2.096 1.00 82.50 147 SER A CA 1
ATOM 1122 C C . SER A 1 147 ? -0.949 5.712 -1.173 1.00 82.50 147 SER A C 1
ATOM 1124 O O . SER A 1 147 ? -1.106 5.713 0.047 1.00 82.50 147 SER A O 1
ATOM 1126 N N . ALA A 1 148 ? 0.200 6.090 -1.743 1.00 84.62 148 ALA A N 1
ATOM 1127 C CA . ALA A 1 148 ? 1.353 6.534 -0.964 1.00 84.62 148 ALA A CA 1
ATOM 1128 C C . ALA A 1 148 ? 1.068 7.876 -0.279 1.00 84.62 148 ALA A C 1
ATOM 1130 O O . ALA A 1 148 ? 1.365 8.048 0.902 1.00 84.62 148 ALA A O 1
ATOM 1131 N N . ARG A 1 149 ? 0.412 8.810 -0.979 1.00 85.88 149 ARG A N 1
ATOM 1132 C CA . ARG A 1 149 ? -0.031 10.080 -0.390 1.00 85.88 149 ARG A CA 1
ATOM 1133 C C . ARG A 1 149 ? -0.930 9.850 0.826 1.00 85.88 149 ARG A C 1
ATOM 1135 O O . ARG A 1 149 ? -0.690 10.438 1.878 1.00 85.88 149 ARG A O 1
ATOM 1142 N N . ASN A 1 150 ? -1.930 8.980 0.700 1.00 86.38 150 ASN A N 1
ATOM 1143 C CA . ASN A 1 150 ? -2.835 8.641 1.795 1.00 86.38 150 ASN A CA 1
ATOM 1144 C C . ASN A 1 150 ? -2.080 8.023 2.976 1.00 86.38 150 ASN A C 1
ATOM 1146 O O . ASN A 1 150 ? -2.305 8.434 4.113 1.00 86.38 150 ASN A O 1
ATOM 1150 N N . PHE A 1 151 ? -1.137 7.113 2.716 1.00 87.81 151 PHE A N 1
ATOM 1151 C CA . PHE A 1 151 ? -0.278 6.541 3.752 1.00 87.81 151 PHE A CA 1
ATOM 1152 C C . PHE A 1 151 ? 0.491 7.618 4.533 1.00 87.81 151 PHE A C 1
ATOM 1154 O O . PHE A 1 151 ? 0.465 7.626 5.768 1.00 87.81 151 PHE A O 1
ATOM 1161 N N . PHE A 1 152 ? 1.146 8.552 3.836 1.00 88.50 152 PHE A N 1
ATOM 1162 C CA . PHE A 1 152 ? 1.923 9.614 4.480 1.00 88.50 152 PHE A CA 1
ATOM 1163 C C . PHE A 1 152 ? 1.042 10.597 5.252 1.00 88.50 152 PHE A C 1
ATOM 1165 O O . PHE A 1 152 ? 1.404 10.986 6.360 1.00 88.50 152 PHE A O 1
ATOM 1172 N N . ILE A 1 153 ? -0.132 10.955 4.723 1.00 88.94 153 ILE A N 1
ATOM 1173 C CA . ILE A 1 153 ? -1.085 11.829 5.421 1.00 88.94 153 ILE A CA 1
ATOM 1174 C C . ILE A 1 153 ? -1.587 11.160 6.705 1.00 88.94 153 ILE A C 1
ATOM 1176 O O . ILE A 1 153 ? -1.547 11.772 7.771 1.00 88.94 153 ILE A O 1
ATOM 1180 N N . VAL A 1 154 ? -2.022 9.898 6.634 1.00 88.12 154 VAL A N 1
ATOM 1181 C CA . VAL A 1 154 ? -2.532 9.167 7.807 1.00 88.12 154 VAL A CA 1
ATOM 1182 C C . VAL A 1 154 ? -1.425 8.963 8.843 1.00 88.12 154 VAL A C 1
ATOM 1184 O O . VAL A 1 154 ? -1.656 9.153 10.036 1.00 88.12 154 VAL A O 1
ATOM 1187 N N . SER A 1 155 ? -0.204 8.657 8.402 1.00 86.19 155 SER A N 1
ATOM 1188 C CA . SER A 1 155 ? 0.959 8.552 9.289 1.00 86.19 155 SER A CA 1
ATOM 1189 C C . SER A 1 155 ? 1.293 9.888 9.958 1.00 86.19 155 SER A C 1
ATOM 1191 O O . SER A 1 155 ? 1.528 9.926 11.164 1.00 86.19 155 SER A O 1
ATOM 1193 N N . ALA A 1 156 ? 1.255 11.001 9.219 1.00 87.62 156 ALA A N 1
ATOM 1194 C CA . ALA A 1 156 ? 1.475 12.334 9.776 1.00 87.62 156 ALA A CA 1
ATOM 1195 C C . ALA A 1 156 ? 0.412 12.697 10.825 1.00 87.62 156 ALA A C 1
ATOM 1197 O O . ALA A 1 156 ? 0.755 13.195 11.897 1.00 87.62 156 ALA A O 1
ATOM 1198 N N . LEU A 1 157 ? -0.864 12.390 10.563 1.00 87.44 157 LEU A N 1
ATOM 1199 C CA . LEU A 1 157 ? -1.952 12.576 11.529 1.00 87.44 157 LEU A CA 1
ATOM 1200 C C . LEU A 1 157 ? -1.755 11.717 12.781 1.00 87.44 157 LEU A C 1
ATOM 1202 O O . LEU A 1 157 ? -1.952 12.202 13.897 1.00 87.44 157 LEU A O 1
ATOM 1206 N N . TYR A 1 158 ? -1.317 10.468 12.611 1.00 86.56 158 TYR A N 1
ATOM 1207 C CA . TYR A 1 158 ? -0.982 9.589 13.724 1.00 86.56 158 TYR A CA 1
ATOM 1208 C C . TYR A 1 158 ? 0.126 10.196 14.598 1.00 86.56 158 TYR A C 1
ATOM 1210 O O . TYR A 1 158 ? -0.100 10.411 15.791 1.00 86.56 158 TYR A O 1
ATOM 1218 N N . PHE A 1 159 ? 1.270 10.578 14.018 1.00 85.94 159 PHE A N 1
ATOM 1219 C CA . PHE A 1 159 ? 2.371 11.202 14.764 1.00 85.94 159 PHE A CA 1
ATOM 1220 C C . PHE A 1 159 ? 1.970 12.527 15.419 1.00 85.94 159 PHE A C 1
ATOM 1222 O O . PHE A 1 159 ? 2.326 12.775 16.572 1.00 85.94 159 PHE A O 1
ATOM 1229 N N . PHE A 1 160 ? 1.188 13.359 14.730 1.00 85.62 160 PHE A N 1
ATOM 1230 C CA . PHE A 1 160 ? 0.689 14.614 15.285 1.00 85.62 160 PHE A CA 1
ATOM 1231 C C . PHE A 1 160 ? -0.214 14.373 16.503 1.00 85.62 160 PHE A C 1
ATOM 1233 O O . PHE A 1 160 ? -0.050 15.008 17.546 1.00 85.62 160 PHE A O 1
ATOM 1240 N N . SER A 1 161 ? -1.133 13.408 16.407 1.00 80.19 161 SER A N 1
ATOM 1241 C CA . SER A 1 161 ? -2.032 13.043 17.507 1.00 80.19 161 SER A CA 1
ATOM 1242 C C . SER A 1 161 ? -1.297 12.408 18.698 1.00 80.19 161 SER A C 1
ATOM 1244 O O . SER A 1 161 ? -1.646 12.664 19.859 1.00 80.19 161 SER A O 1
ATOM 1246 N N . ALA A 1 162 ? -0.240 11.636 18.429 1.00 77.56 162 ALA A N 1
ATOM 1247 C CA . ALA A 1 162 ? 0.632 11.070 19.450 1.00 77.56 162 ALA A CA 1
ATOM 1248 C C . ALA A 1 162 ? 1.394 12.182 20.190 1.00 77.56 162 ALA A C 1
ATOM 1250 O O . ALA A 1 162 ? 1.316 12.279 21.416 1.00 77.56 162 ALA A O 1
ATOM 1251 N N . ALA A 1 163 ? 2.017 13.104 19.452 1.00 75.75 163 ALA A N 1
ATOM 1252 C CA . ALA A 1 163 ? 2.734 14.242 20.026 1.00 75.75 163 ALA A CA 1
ATOM 1253 C C . ALA A 1 163 ? 1.817 15.177 20.841 1.00 75.75 163 ALA A C 1
ATOM 1255 O O . ALA A 1 163 ? 2.208 15.680 21.898 1.00 75.75 163 ALA A O 1
ATOM 1256 N N . ALA A 1 164 ? 0.577 15.400 20.391 1.00 71.69 164 ALA A N 1
ATOM 1257 C CA . ALA A 1 164 ? -0.401 16.213 21.117 1.00 71.69 164 ALA A CA 1
ATOM 1258 C C . ALA A 1 164 ? -0.781 15.597 22.478 1.00 71.69 164 ALA A C 1
ATOM 1260 O O . ALA A 1 164 ? -0.988 16.310 23.464 1.00 71.69 164 ALA A O 1
ATOM 1261 N N . THR A 1 165 ? -0.824 14.266 22.555 1.00 63.59 165 THR A N 1
ATOM 1262 C CA . THR A 1 165 ? -1.144 13.531 23.784 1.00 63.59 165 THR A CA 1
ATOM 1263 C C . THR A 1 165 ? -0.056 13.678 24.844 1.00 63.59 165 THR A C 1
ATOM 1265 O O . THR A 1 165 ? -0.368 13.928 26.011 1.00 63.59 165 THR A O 1
ATOM 1268 N N . GLU A 1 166 ? 1.214 13.592 24.447 1.00 60.03 166 GLU A N 1
ATOM 1269 C CA . GLU A 1 166 ? 2.342 13.754 25.369 1.00 60.03 166 GLU A CA 1
ATOM 1270 C C . GLU A 1 166 ? 2.426 15.176 25.937 1.00 60.03 166 GLU A C 1
ATOM 1272 O O . GLU A 1 166 ? 2.662 15.365 27.134 1.00 60.03 166 GLU A O 1
ATOM 1277 N N . ARG A 1 167 ? 2.134 16.193 25.114 1.00 52.09 167 ARG A N 1
ATOM 1278 C CA . ARG A 1 167 ? 2.055 17.588 25.577 1.00 52.09 167 ARG A CA 1
ATOM 1279 C C . ARG A 1 167 ? 0.902 17.793 26.560 1.00 52.09 167 ARG A C 1
ATOM 1281 O O . ARG A 1 167 ? 1.089 18.442 27.586 1.00 52.09 167 ARG A O 1
ATOM 1288 N N . GLY A 1 168 ? -0.263 17.193 26.307 1.00 49.06 168 GLY A N 1
ATOM 1289 C CA . GLY A 1 168 ? -1.418 17.268 27.206 1.00 49.06 168 GLY A CA 1
ATOM 1290 C C . GLY A 1 168 ? -1.191 16.609 28.573 1.00 49.06 168 GLY A C 1
ATOM 1291 O O . GLY A 1 168 ? -1.683 17.120 29.578 1.00 49.06 168 GLY A O 1
ATOM 1292 N N . GLY A 1 169 ? -0.427 15.512 28.630 1.00 46.81 169 GLY A N 1
ATOM 1293 C CA . GLY A 1 169 ? -0.032 14.856 29.885 1.00 46.81 169 GLY A CA 1
ATOM 1294 C C . GLY A 1 169 ? 0.981 15.675 30.687 1.00 46.81 169 GLY A C 1
ATOM 1295 O O . GLY A 1 169 ? 0.830 15.844 31.897 1.00 46.81 169 GLY A O 1
ATOM 1296 N N . LYS A 1 170 ? 1.963 16.275 30.005 1.00 41.00 170 LYS A N 1
ATOM 1297 C CA . LYS A 1 170 ? 2.986 17.114 30.645 1.00 41.00 170 LYS A CA 1
ATOM 1298 C C . LYS A 1 170 ? 2.406 18.427 31.184 1.00 41.00 170 LYS A C 1
ATOM 1300 O O . LYS A 1 170 ? 2.735 18.826 32.298 1.00 41.00 170 LYS A O 1
ATOM 1305 N N . VAL A 1 171 ? 1.465 19.045 30.462 1.00 48.47 171 VAL A N 1
ATOM 1306 C CA . VAL A 1 171 ? 0.733 20.236 30.935 1.00 48.47 171 VAL A CA 1
ATOM 1307 C C . VAL A 1 171 ? -0.189 19.895 32.110 1.00 48.47 171 VAL A C 1
ATOM 1309 O O . VAL A 1 171 ? -0.230 20.668 33.063 1.00 48.47 171 VAL A O 1
ATOM 1312 N N . ARG A 1 172 ? -0.855 18.726 32.111 1.00 40.56 172 ARG A N 1
ATOM 1313 C CA . ARG A 1 172 ? -1.688 18.281 33.247 1.00 40.56 172 ARG A CA 1
ATOM 1314 C C . ARG A 1 172 ? -0.881 17.985 34.511 1.00 40.56 172 ARG A C 1
ATOM 1316 O O . ARG A 1 172 ? -1.333 18.334 35.594 1.00 40.56 172 ARG A O 1
ATOM 1323 N N . CYS A 1 173 ? 0.315 17.406 34.399 1.00 46.12 173 CYS A N 1
ATOM 1324 C CA . CYS A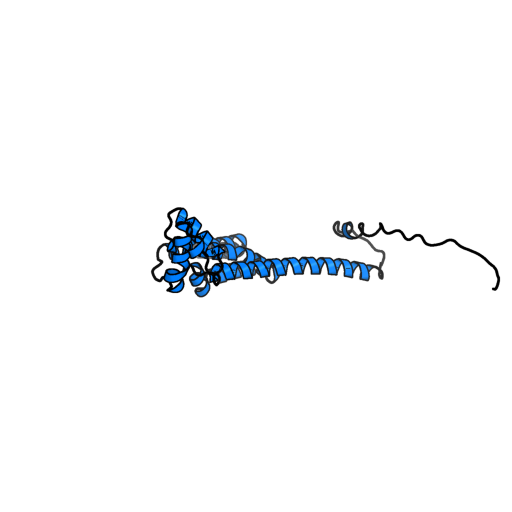 1 173 ? 1.208 17.236 35.551 1.00 46.12 173 CYS A CA 1
ATOM 1325 C C . CYS A 1 173 ? 1.741 18.583 36.069 1.00 46.12 173 CYS A C 1
ATOM 1327 O O . CYS A 1 173 ? 1.795 18.795 37.280 1.00 46.12 173 CYS A O 1
ATOM 1329 N N . CYS A 1 174 ? 2.061 19.532 35.182 1.00 42.31 174 CYS A N 1
ATOM 1330 C CA . CYS A 1 174 ? 2.475 20.878 35.591 1.00 42.31 174 CYS A CA 1
ATOM 1331 C C . CYS A 1 174 ? 1.328 21.714 36.189 1.00 42.31 174 CYS A C 1
ATOM 1333 O O . CYS A 1 174 ? 1.572 22.501 37.104 1.00 42.31 174 CYS A O 1
ATOM 1335 N N . SER A 1 175 ? 0.085 21.546 35.726 1.00 45.75 175 SER A N 1
ATOM 1336 C CA . SER A 1 175 ? -1.083 22.214 36.312 1.00 45.75 175 SER A CA 1
ATOM 1337 C C . SER A 1 175 ? -1.526 21.552 37.620 1.00 45.75 175 SER A C 1
ATOM 1339 O O . SER A 1 175 ? -1.869 22.258 38.562 1.00 45.75 175 SER A O 1
ATOM 1341 N N . ALA A 1 176 ? -1.434 20.221 37.735 1.00 48.06 176 ALA A N 1
ATOM 1342 C CA . ALA A 1 176 ? -1.683 19.503 38.987 1.00 48.06 176 ALA A CA 1
ATOM 1343 C C . ALA A 1 176 ? -0.655 19.863 40.074 1.00 48.06 176 ALA A C 1
ATOM 1345 O O . ALA A 1 176 ? -1.016 19.978 41.241 1.00 48.06 176 ALA A O 1
ATOM 1346 N N . SER A 1 177 ? 0.601 20.136 39.701 1.00 43.88 177 SER A N 1
ATOM 1347 C CA . SER A 1 177 ? 1.624 20.640 40.628 1.00 43.88 177 SER A CA 1
ATOM 1348 C C . SER A 1 177 ? 1.358 22.078 41.105 1.00 43.88 177 SER A C 1
ATOM 1350 O O . SER A 1 177 ? 1.669 22.392 42.251 1.00 43.88 177 SER A O 1
ATOM 1352 N N . ARG A 1 178 ? 0.729 22.941 40.291 1.00 40.91 178 ARG A N 1
ATOM 1353 C CA . ARG A 1 178 ? 0.331 24.297 40.728 1.00 40.91 178 ARG A CA 1
ATOM 1354 C C . ARG A 1 178 ? -0.940 24.319 41.573 1.00 40.91 178 ARG A C 1
ATOM 1356 O O . ARG A 1 178 ? -1.062 25.179 42.436 1.00 40.91 178 ARG A O 1
ATOM 1363 N N . SER A 1 179 ? -1.863 23.383 41.365 1.00 42.84 179 SER A N 1
ATOM 1364 C CA . SER A 1 179 ? -3.102 23.303 42.152 1.00 42.84 179 SER A CA 1
ATOM 1365 C C . SER A 1 179 ? -2.953 22.501 43.453 1.00 42.84 179 SER A C 1
ATOM 1367 O O . SER A 1 179 ? -3.721 22.721 44.385 1.00 42.84 179 SER A O 1
ATOM 1369 N N . ALA A 1 180 ? -1.944 21.628 43.570 1.00 43.69 180 ALA A N 1
ATOM 1370 C CA . ALA A 1 180 ? -1.647 20.890 44.804 1.00 43.69 180 ALA A CA 1
ATOM 1371 C C . ALA A 1 180 ? -0.886 21.712 45.869 1.00 43.69 180 ALA A C 1
ATOM 1373 O O . ALA A 1 180 ? -0.657 21.218 46.971 1.00 43.69 180 ALA A O 1
ATOM 1374 N N . ALA A 1 181 ? -0.535 22.973 45.584 1.00 42.75 181 ALA A N 1
ATOM 1375 C CA . ALA A 1 181 ? 0.065 23.881 46.565 1.00 42.75 181 ALA A CA 1
ATOM 1376 C C . ALA A 1 181 ? -0.957 24.525 47.528 1.00 42.75 181 ALA A C 1
ATOM 1378 O O . ALA A 1 181 ? -0.546 25.154 48.497 1.00 42.75 181 ALA A O 1
ATOM 1379 N N . CYS A 1 182 ? -2.271 24.345 47.322 1.00 38.94 182 CYS A N 1
ATOM 1380 C CA . CYS A 1 182 ? -3.304 24.960 48.171 1.00 38.94 182 CYS A CA 1
ATOM 1381 C C . CYS A 1 182 ? -4.485 24.026 48.506 1.00 38.94 182 CYS A C 1
ATOM 1383 O O . CYS A 1 182 ? -5.634 24.459 48.446 1.00 38.94 182 CYS A O 1
ATOM 1385 N N . ARG A 1 183 ? -4.242 22.753 48.855 1.00 38.72 183 ARG A N 1
ATOM 1386 C CA . ARG A 1 183 ? -5.102 21.989 49.792 1.00 38.72 183 ARG A CA 1
ATOM 1387 C C . ARG A 1 183 ? -4.522 20.603 50.079 1.00 38.72 183 ARG A C 1
ATOM 1389 O O . ARG A 1 183 ? -4.755 19.656 49.339 1.00 38.72 183 ARG A O 1
ATOM 1396 N N . TRP A 1 184 ? -3.806 20.486 51.190 1.00 31.89 184 TRP A N 1
ATOM 1397 C CA . TRP A 1 184 ? -3.598 19.211 51.872 1.00 31.89 184 TRP A CA 1
ATOM 1398 C C . TRP A 1 184 ? -4.614 19.113 53.018 1.00 31.89 184 TRP A C 1
ATOM 1400 O O . TRP A 1 184 ? -4.473 19.848 53.993 1.00 31.89 184 TRP A O 1
ATOM 1410 N N . PRO A 1 185 ? -5.622 18.229 52.962 1.00 39.78 185 PRO A N 1
ATOM 1411 C CA . PRO A 1 185 ? -6.158 17.607 54.156 1.00 39.78 185 PRO A CA 1
ATOM 1412 C C . PRO A 1 185 ? -5.358 16.329 54.421 1.00 39.78 185 PRO A C 1
ATOM 1414 O O . PRO A 1 185 ? -5.263 15.434 53.581 1.00 39.78 185 PRO A O 1
ATOM 1417 N N . ALA A 1 186 ? -4.744 16.269 55.597 1.00 47.06 186 ALA A N 1
ATOM 1418 C CA . ALA A 1 186 ? -4.091 15.079 56.110 1.00 47.06 186 ALA A CA 1
ATOM 1419 C C . ALA A 1 186 ? -5.093 13.910 56.179 1.00 47.06 186 ALA A C 1
ATOM 1421 O O . ALA A 1 186 ? -6.115 14.013 56.854 1.00 47.06 186 ALA A O 1
ATOM 1422 N N . GLY A 1 187 ? -4.802 12.790 55.509 1.00 41.34 187 GLY A N 1
ATOM 1423 C CA . GLY A 1 187 ? -5.616 11.584 55.667 1.00 41.34 187 GLY A CA 1
ATOM 1424 C C . GLY A 1 187 ? -5.402 10.490 54.623 1.00 41.34 187 GLY A C 1
ATOM 1425 O O . GLY A 1 187 ? -6.146 10.425 53.659 1.00 41.34 187 GLY A O 1
ATOM 1426 N N . ARG A 1 188 ? -4.452 9.588 54.914 1.00 40.25 188 ARG A N 1
ATOM 1427 C CA . ARG A 1 188 ? -4.351 8.171 54.483 1.00 40.25 188 ARG A CA 1
ATOM 1428 C C . ARG A 1 188 ? -4.334 7.838 52.974 1.00 40.25 188 ARG A C 1
ATOM 1430 O O . ARG A 1 188 ? -5.339 7.935 52.288 1.00 40.25 188 ARG A O 1
ATOM 1437 N N . GLY A 1 189 ? -3.241 7.186 52.551 1.00 38.75 189 GLY A N 1
ATOM 1438 C CA . GLY A 1 189 ? -3.323 6.025 51.644 1.00 38.75 189 GLY A CA 1
ATOM 1439 C C . GLY A 1 189 ? -2.630 6.123 50.278 1.00 38.75 189 GLY A C 1
ATOM 1440 O O . GLY A 1 189 ? -3.271 6.433 49.285 1.00 38.75 189 GLY A O 1
ATOM 1441 N N . SER A 1 190 ? -1.353 5.714 50.246 1.00 36.59 190 SER A N 1
ATOM 1442 C CA . SER A 1 190 ? -0.530 5.223 49.110 1.00 36.59 190 SER A CA 1
ATOM 1443 C C . SER A 1 190 ? -0.240 6.136 47.890 1.00 36.59 190 SER A C 1
ATOM 1445 O O . SER A 1 190 ? -1.153 6.482 47.142 1.00 36.59 190 SER A O 1
ATOM 1447 N N . PRO A 1 191 ? 1.047 6.439 47.595 1.00 44.28 191 PRO A N 1
ATOM 1448 C CA . PRO A 1 191 ? 1.464 7.159 46.392 1.00 44.28 191 PRO A CA 1
ATOM 1449 C C . PRO A 1 191 ? 1.630 6.240 45.171 1.00 44.28 191 PRO A C 1
ATOM 1451 O O . PRO A 1 191 ? 2.213 5.160 45.255 1.00 44.28 191 PRO A O 1
ATOM 1454 N N . TRP A 1 192 ? 1.196 6.723 44.005 1.00 39.53 192 TRP A N 1
ATOM 1455 C CA . TRP A 1 192 ? 1.558 6.161 42.701 1.00 39.53 192 TRP A CA 1
ATOM 1456 C C . TRP A 1 192 ? 3.050 6.428 42.394 1.00 39.53 192 TRP A C 1
ATOM 1458 O O . TRP A 1 192 ? 3.488 7.575 42.530 1.00 39.53 192 TRP A O 1
ATOM 1468 N N . PRO A 1 193 ? 3.835 5.443 41.910 1.00 38.19 193 PRO A N 1
ATOM 1469 C CA . PRO A 1 193 ? 5.291 5.578 41.762 1.00 38.19 193 PRO A CA 1
ATOM 1470 C C . PRO A 1 193 ? 5.764 6.464 40.590 1.00 38.19 193 PRO A C 1
ATOM 1472 O O . PRO A 1 193 ? 6.963 6.643 40.403 1.00 38.19 193 PRO A O 1
ATOM 1475 N N . GLY A 1 194 ? 4.861 7.047 39.794 1.00 39.50 194 GLY A N 1
ATOM 1476 C CA . GLY A 1 194 ? 5.226 7.789 38.576 1.00 39.50 194 GLY A CA 1
ATOM 1477 C C . GLY A 1 194 ? 5.456 9.299 38.730 1.00 39.50 194 GLY A C 1
ATOM 1478 O O . GLY A 1 194 ? 6.003 9.917 37.822 1.00 39.50 194 GLY A O 1
ATOM 1479 N N . CYS A 1 195 ? 5.048 9.925 39.842 1.00 38.19 195 CYS A N 1
ATOM 1480 C CA . CYS A 1 195 ? 5.034 11.396 39.949 1.00 38.19 195 CYS A CA 1
ATOM 1481 C C . CYS A 1 195 ? 6.346 12.027 40.447 1.00 38.19 195 CYS A C 1
ATOM 1483 O O . CYS A 1 195 ? 6.560 13.221 40.242 1.00 38.19 195 CYS A O 1
ATOM 1485 N N . PHE A 1 196 ? 7.239 11.267 41.086 1.00 35.69 196 PHE A N 1
ATOM 1486 C CA . PHE A 1 196 ? 8.415 11.858 41.742 1.00 35.69 196 PHE A CA 1
ATOM 1487 C C . PHE A 1 196 ? 9.544 12.251 40.781 1.00 35.69 196 PHE A C 1
ATOM 1489 O O . PHE A 1 196 ? 10.301 13.176 41.068 1.00 35.69 196 PHE A O 1
ATOM 1496 N N . SER A 1 197 ? 9.644 11.609 39.615 1.00 36.31 197 SER A N 1
ATOM 1497 C CA . SER A 1 197 ? 10.814 11.786 38.744 1.00 36.31 197 SER A CA 1
ATOM 1498 C C . SER A 1 197 ? 10.829 13.123 37.980 1.00 36.31 197 SER A C 1
ATOM 1500 O O . SER A 1 197 ? 11.866 13.544 37.482 1.00 36.31 197 SER A O 1
ATOM 1502 N N . CYS A 1 198 ? 9.705 13.851 37.923 1.00 36.94 198 CYS A N 1
ATOM 1503 C CA . CYS A 1 198 ? 9.635 15.125 37.198 1.00 36.94 198 CYS A CA 1
ATOM 1504 C C . CYS A 1 198 ? 9.948 16.361 38.067 1.00 36.94 198 CYS A C 1
ATOM 1506 O O . CYS A 1 198 ? 10.058 17.461 37.525 1.00 36.94 198 CYS A O 1
ATOM 1508 N N . CYS A 1 199 ? 10.097 16.205 39.390 1.00 36.06 199 CYS A N 1
ATOM 1509 C CA . CYS A 1 199 ? 10.345 17.328 40.304 1.00 36.06 199 CYS A CA 1
ATOM 1510 C C . CYS A 1 199 ? 11.819 17.483 40.721 1.00 36.06 199 CYS A C 1
ATOM 1512 O O . CYS A 1 199 ? 12.184 18.537 41.234 1.00 36.06 199 CYS A O 1
ATOM 1514 N N . SER A 1 200 ? 12.684 16.485 40.487 1.00 34.28 200 SER A N 1
ATOM 1515 C CA . SER A 1 200 ? 14.075 16.519 40.975 1.00 34.28 200 SER A CA 1
ATOM 1516 C C . SER A 1 200 ? 15.075 17.209 40.040 1.00 34.28 200 SER A C 1
ATOM 1518 O O . SER A 1 200 ? 16.226 17.389 40.419 1.00 34.28 200 SER A O 1
ATOM 1520 N N . SER A 1 201 ? 14.678 17.627 38.834 1.00 35.97 201 SER A N 1
ATOM 1521 C CA . SER A 1 201 ? 15.593 18.259 37.868 1.00 35.97 201 SER A CA 1
ATOM 1522 C C . SER A 1 201 ? 15.590 19.792 37.902 1.00 35.97 201 SER A C 1
ATOM 1524 O O . SER A 1 201 ? 16.195 20.424 37.040 1.00 35.97 201 SER A O 1
ATOM 1526 N N . ARG A 1 202 ? 14.941 20.422 38.897 1.00 40.38 202 ARG A N 1
ATOM 1527 C CA . ARG A 1 202 ? 14.893 21.894 39.022 1.00 40.38 202 ARG A CA 1
ATOM 1528 C C . ARG A 1 202 ? 15.367 22.459 40.365 1.00 40.38 202 ARG A C 1
ATOM 1530 O O . ARG A 1 202 ? 15.051 23.604 40.668 1.00 40.38 202 ARG A O 1
ATOM 1537 N N . SER A 1 203 ? 16.143 21.697 41.141 1.00 35.81 203 SER A N 1
ATOM 1538 C CA . SER A 1 203 ? 16.745 22.152 42.409 1.00 35.81 203 SER A CA 1
ATOM 1539 C C . SER A 1 203 ? 18.274 22.299 42.363 1.00 35.81 203 SER A C 1
ATOM 1541 O O . SER A 1 203 ? 18.941 22.125 43.378 1.00 35.81 203 SER A O 1
ATOM 1543 N N . SER A 1 204 ? 18.848 22.629 41.205 1.00 35.81 204 SER A N 1
ATOM 1544 C CA . SER A 1 204 ? 20.257 23.036 41.082 1.00 35.81 204 SER A CA 1
ATOM 1545 C C . SER A 1 204 ? 20.342 24.394 40.384 1.00 35.81 204 SER A C 1
ATOM 1547 O O . SER A 1 204 ? 20.742 24.515 39.231 1.00 35.81 204 SER A O 1
ATOM 1549 N N . GLY A 1 205 ? 19.877 25.417 41.094 1.00 34.84 205 GLY A N 1
ATOM 1550 C CA . GLY A 1 205 ? 19.972 26.829 40.734 1.00 34.84 205 GLY A CA 1
ATOM 1551 C C . GLY A 1 205 ? 19.870 27.634 42.020 1.00 34.84 205 GLY A C 1
ATOM 1552 O O . GLY A 1 205 ? 18.843 28.248 42.289 1.00 34.84 205 GLY A O 1
ATOM 1553 N N . GLY A 1 206 ? 20.882 27.473 42.876 1.00 31.83 206 GLY A N 1
ATOM 1554 C CA . GLY A 1 206 ? 20.936 28.024 44.223 1.00 31.83 206 GLY A CA 1
ATOM 1555 C C . GLY A 1 206 ? 20.886 29.546 44.224 1.00 31.83 206 GLY A C 1
ATOM 1556 O O . GLY A 1 206 ? 21.676 30.215 43.564 1.00 31.83 206 GLY A O 1
ATOM 1557 N N . SER A 1 207 ? 19.946 30.066 45.006 1.00 33.47 207 SER A N 1
ATOM 1558 C CA . SER A 1 207 ? 19.947 31.424 45.522 1.00 33.47 207 SER A CA 1
ATOM 1559 C C . SER A 1 207 ? 21.084 31.587 46.530 1.00 33.47 207 SER A C 1
ATOM 1561 O O . SER A 1 207 ? 21.108 30.896 47.546 1.00 33.47 207 SER A O 1
ATOM 1563 N N . THR A 1 208 ? 21.975 32.544 46.302 1.00 36.47 208 THR A N 1
ATOM 1564 C CA . THR A 1 208 ? 22.776 33.158 47.366 1.00 36.47 208 THR A CA 1
ATOM 1565 C C . THR A 1 208 ? 22.176 34.527 47.639 1.00 36.47 208 THR A C 1
ATOM 1567 O O . THR A 1 208 ? 22.355 35.473 46.878 1.00 36.47 208 THR A O 1
ATOM 1570 N N . ALA A 1 209 ? 21.414 34.607 48.724 1.00 35.12 209 ALA A N 1
ATOM 1571 C CA . ALA A 1 209 ? 20.910 35.843 49.287 1.00 35.12 209 ALA A CA 1
ATOM 1572 C C . ALA A 1 209 ? 21.268 35.884 50.779 1.00 35.12 209 ALA A C 1
ATOM 1574 O O . ALA A 1 209 ? 21.103 34.890 51.483 1.00 35.12 209 ALA A O 1
ATOM 1575 N N . LEU A 1 210 ? 21.659 37.086 51.215 1.00 35.56 210 LEU A N 1
ATOM 1576 C CA . LEU A 1 210 ? 21.591 37.646 52.572 1.00 35.56 210 LEU A CA 1
ATOM 1577 C C . LEU A 1 210 ? 22.765 37.444 53.545 1.00 35.56 210 LEU A C 1
ATOM 1579 O O . LEU A 1 210 ? 22.928 36.407 54.178 1.00 35.56 210 LEU A O 1
ATOM 1583 N N . ARG A 1 211 ? 23.455 38.566 53.789 1.00 31.91 211 ARG A N 1
ATOM 1584 C CA . ARG A 1 211 ? 23.831 39.159 55.094 1.00 31.91 211 ARG A CA 1
ATOM 1585 C C . ARG A 1 211 ? 24.502 40.502 54.758 1.00 31.91 211 ARG A C 1
ATOM 1587 O O . ARG A 1 211 ? 25.322 40.526 53.859 1.00 31.91 211 ARG A O 1
ATOM 1594 N N . GLY A 1 212 ? 24.236 41.663 55.340 1.00 30.92 212 GLY A N 1
ATOM 1595 C CA . GLY A 1 212 ? 23.471 42.086 56.503 1.00 30.92 212 GLY A CA 1
ATOM 1596 C C . GLY A 1 212 ? 24.185 43.325 57.069 1.00 30.92 212 GLY A C 1
ATOM 1597 O O . GLY A 1 212 ? 25.397 43.279 57.225 1.00 30.92 212 GLY A O 1
ATOM 1598 N N . GLY A 1 213 ? 23.442 44.389 57.389 1.00 30.69 213 GLY A N 1
ATOM 1599 C CA . GLY A 1 213 ? 23.833 45.384 58.399 1.00 30.69 213 GLY A CA 1
ATOM 1600 C C . GLY A 1 213 ? 24.668 46.606 57.978 1.00 30.69 213 GLY A C 1
ATOM 1601 O O . GLY A 1 213 ? 25.830 46.486 57.625 1.00 30.69 213 GLY A O 1
ATOM 1602 N N . GLY A 1 214 ? 24.092 47.792 58.219 1.00 31.22 214 GLY A N 1
ATOM 1603 C CA . GLY A 1 214 ? 24.772 48.845 58.985 1.00 31.22 214 GLY A CA 1
ATOM 1604 C C . GLY A 1 214 ? 25.476 49.979 58.229 1.00 31.22 214 GLY A C 1
ATOM 1605 O O . GLY A 1 214 ? 26.635 49.855 57.874 1.00 31.22 214 GLY A O 1
ATOM 1606 N N . GLY A 1 215 ? 24.817 51.144 58.184 1.00 31.27 215 GLY A N 1
ATOM 1607 C CA . GLY A 1 215 ? 25.387 52.381 58.739 1.00 31.27 215 GLY A CA 1
ATOM 1608 C C . GLY A 1 215 ? 26.294 53.278 57.876 1.00 31.27 215 GLY A C 1
ATOM 1609 O O . GLY A 1 215 ? 27.398 52.910 57.511 1.00 31.27 215 GLY A O 1
ATOM 1610 N N . ASN A 1 216 ? 25.873 54.550 57.820 1.00 33.66 216 ASN A N 1
ATOM 1611 C CA . ASN A 1 216 ? 26.673 55.787 57.796 1.00 33.66 216 ASN A CA 1
ATOM 1612 C C . ASN A 1 216 ? 27.272 56.335 56.474 1.00 33.66 216 ASN A C 1
ATOM 1614 O O . ASN A 1 216 ? 28.287 55.870 55.980 1.00 33.66 216 ASN A O 1
ATOM 1618 N N . ARG A 1 217 ? 26.723 57.514 56.124 1.00 34.94 217 ARG A N 1
ATOM 1619 C CA . ARG A 1 217 ? 27.392 58.825 55.949 1.00 34.94 217 ARG A CA 1
ATOM 1620 C C . ARG A 1 217 ? 28.155 59.187 54.662 1.00 34.94 217 ARG A C 1
ATOM 1622 O O . ARG A 1 217 ? 29.097 58.531 54.249 1.00 34.94 217 ARG A O 1
ATOM 1629 N N . SER A 1 218 ? 27.817 60.422 54.265 1.00 39.56 218 SER A N 1
ATOM 1630 C CA . SER A 1 218 ? 28.646 61.491 53.690 1.00 39.56 218 SER A CA 1
ATOM 1631 C C . SER A 1 218 ? 28.752 61.598 52.171 1.00 39.56 218 SER A C 1
ATOM 1633 O O . SER A 1 218 ? 29.513 60.899 51.518 1.00 39.56 218 SER A O 1
ATOM 1635 N N . SER A 1 219 ? 27.982 62.565 51.665 1.00 41.84 219 SER A N 1
ATOM 1636 C CA . SER A 1 219 ? 28.461 63.777 50.987 1.00 41.84 219 SER A CA 1
ATOM 1637 C C . SER A 1 219 ? 29.802 63.706 50.250 1.00 41.84 219 SER A C 1
ATOM 1639 O O . SER A 1 219 ? 30.848 63.671 50.896 1.00 41.84 219 SER A O 1
ATOM 1641 N N . ALA A 1 220 ? 29.752 63.856 48.929 1.00 36.75 220 ALA A N 1
ATOM 1642 C CA . ALA A 1 220 ? 30.304 64.985 48.166 1.00 36.75 220 ALA A CA 1
ATOM 1643 C C . ALA A 1 220 ? 29.922 64.814 46.690 1.00 36.75 220 ALA A C 1
ATOM 1645 O O . ALA A 1 220 ? 29.985 63.661 46.208 1.00 36.75 220 ALA A O 1
#

Foldseek 3Di:
DVVVVVVVVVVVVVVQLQDLVNLLVVLLVLLVVLLVCLLVVVPDADPCCVPPLLVLLCCLLVVNPVNNDDPVDDNVLSNQLNVVVVVVDRSQSSLLVSLSVLLSLLLVLQLLLQVVPDPNSVSSVVSSCQSPPVVSSVRSSRSHCVSVVSSVVSNVSSVVSVVVVVVVVVVVLVVCVVVVVPDDDDDDDDDDPPNPPVPPPPPPPDDDDDDDDDDDDDDD

Sequence (220 aa):
MDILMAKFGETKMIRYFQNRRVVLGVAFAIGIVAVFLFVLFNYSVYRDVANCYAVLAREFAAGNYAGAFHPSLPPLNTTLAGLLAAAGITPLTALTLVSGAFFILTIFPLYGFLQRFLSPLAAAWGCVLYVTAPKVIRFGGTGLLESARNFFIVSALYFFSAAATERGGKVRCCSASRSAACRWPAGRGSPWPGCFSCCSSRSSGGSTALRGGGGNRSSA

Radius of gyration: 29.95 Å; chains: 1; bounding box: 61×96×79 Å